Protein AF-A0A1A2GH87-F1 (afdb_monomer_lite)

Foldseek 3Di:
DVQLDPVNLVVLVVVCLPPVVVSVVVLVVLCVDPDLSSLLSSLQSLLVCVQAVVSVVSNVCLLPDPRVSSLLSNLQNLLQCCVPTPNNVSSLVSLLVQCADPDLSNVLSNLSSLQNQALHQCVVVLSSLLSNLPGPSVVSNQVSNLNRLVRHPDDDLVSLLSNLVSLLVVCVVPVPPCVPVQLVSLVSSLVSLVVSCVPDPDPVSNVSSVVSLVSCVVSVRPPSVVVVVVVVD

pLDDT: mean 87.31, std 13.45, range [42.16, 98.81]

Radius of gyration: 20.41 Å; chains: 1; bounding box: 48×37×54 Å

Sequence (233 aa):
MLLATNNVQQVLVFIGNDDPPIVRAIIRRMLASAVPEVRTAGGRIAALAGFEWECTDLLRKARTAAESEIRVGVAQIAAQRLKYTTSRDAAAATLRQLFNDPVHEVRQAASYVAAQLRGEPLTAFNEVIAALIVSAAYTDSVPQLLITLQYATDRIDDLVLAAARRFIESLGDQVADLRTSAAGDAHYITELVLRGLAQTDDTGTRSALLDIVDSLVLLGAYGIEEAIEQSAR

Secondary structure (DSSP, 8-state):
--TTSHHHHHHHHHHHHH-HHHHHHHHHHHHT-SSHHHHHHHHHHHHHHHHHSS-HHHHHHHHT-SSHHHHHHHHHHHHHHTTT-S-HHHHHHHHHHHTT-SSHHHHHHHHTHHHHTTTS-GGGGHHHHHHHHTSTTHHHHHHHHHHHHHT-SS--HHHHHHHHHHHHHHHHT-TTT-TTTHHHHHHHHHHHHHHHHHH---HHHHHHHHHHHHHHHHTT-TTHHHHHHHHT-

Structure (mmCIF, N/CA/C/O backbone):
data_AF-A0A1A2GH87-F1
#
_entry.id   AF-A0A1A2GH87-F1
#
loop_
_atom_site.group_PDB
_atom_site.id
_atom_site.type_symbol
_atom_site.label_atom_id
_atom_site.label_alt_id
_atom_site.label_comp_id
_atom_site.label_asym_id
_atom_site.label_entity_id
_atom_site.label_seq_id
_atom_site.pdbx_PDB_ins_code
_atom_site.Cartn_x
_atom_site.Cartn_y
_atom_site.Cartn_z
_atom_site.occupancy
_atom_site.B_iso_or_equiv
_atom_site.auth_seq_id
_atom_site.auth_comp_id
_atom_site.auth_asym_id
_atom_site.auth_atom_id
_atom_site.pdbx_PDB_model_num
ATOM 1 N N . MET A 1 1 ? 10.112 9.877 -26.124 1.00 61.91 1 MET A N 1
ATOM 2 C CA . MET A 1 1 ? 9.370 9.257 -25.002 1.00 61.91 1 MET A CA 1
ATOM 3 C C . MET A 1 1 ? 8.201 8.382 -25.485 1.00 61.91 1 MET A C 1
ATOM 5 O O . MET A 1 1 ? 7.079 8.572 -25.046 1.00 61.91 1 MET A O 1
ATOM 9 N N . LEU A 1 2 ? 8.420 7.410 -26.384 1.00 77.50 2 LEU A N 1
ATOM 10 C CA . LEU A 1 2 ? 7.314 6.593 -26.922 1.00 77.50 2 LEU A CA 1
ATOM 11 C C . LEU A 1 2 ? 6.939 5.427 -25.982 1.00 77.50 2 LEU A C 1
ATOM 13 O O . LEU A 1 2 ? 5.767 5.208 -25.696 1.00 77.50 2 LEU A O 1
ATOM 17 N N . LEU A 1 3 ? 7.946 4.739 -25.431 1.00 71.12 3 LEU A N 1
ATOM 18 C CA . LEU A 1 3 ? 7.779 3.582 -24.533 1.00 71.12 3 LEU A CA 1
ATOM 19 C C . LEU A 1 3 ? 7.111 3.917 -23.188 1.00 71.12 3 LEU A C 1
ATOM 21 O O . LEU A 1 3 ? 6.582 3.029 -22.532 1.00 71.12 3 LEU A O 1
ATOM 25 N N . ALA A 1 4 ? 7.126 5.187 -22.778 1.00 72.69 4 ALA A N 1
ATOM 26 C CA . ALA A 1 4 ? 6.470 5.636 -21.552 1.00 72.69 4 ALA A CA 1
ATOM 27 C C . ALA A 1 4 ? 4.965 5.898 -21.741 1.00 72.69 4 ALA A C 1
ATOM 29 O O . ALA A 1 4 ? 4.245 6.049 -20.759 1.00 72.69 4 ALA A O 1
ATOM 30 N N . THR A 1 5 ? 4.466 5.941 -22.981 1.00 82.81 5 THR A N 1
ATOM 31 C CA . THR A 1 5 ? 3.050 6.232 -23.246 1.00 82.81 5 THR A CA 1
ATOM 32 C C . THR A 1 5 ? 2.147 5.066 -22.842 1.00 82.81 5 THR A C 1
ATOM 34 O O . THR A 1 5 ? 2.513 3.899 -22.997 1.00 82.81 5 THR A O 1
ATOM 37 N N . ASN A 1 6 ? 0.937 5.377 -22.365 1.00 80.31 6 ASN A N 1
ATOM 38 C CA . ASN A 1 6 ? -0.040 4.359 -21.966 1.00 80.31 6 ASN A CA 1
ATOM 39 C C . ASN A 1 6 ? -0.389 3.412 -23.121 1.00 80.31 6 ASN A C 1
ATOM 41 O O . ASN A 1 6 ? -0.451 2.207 -22.912 1.00 80.31 6 ASN A O 1
ATOM 45 N N . ASN A 1 7 ? -0.544 3.932 -24.342 1.00 81.50 7 ASN A N 1
ATOM 46 C CA . ASN A 1 7 ? -0.873 3.113 -25.513 1.00 81.50 7 ASN A CA 1
ATOM 47 C C . ASN A 1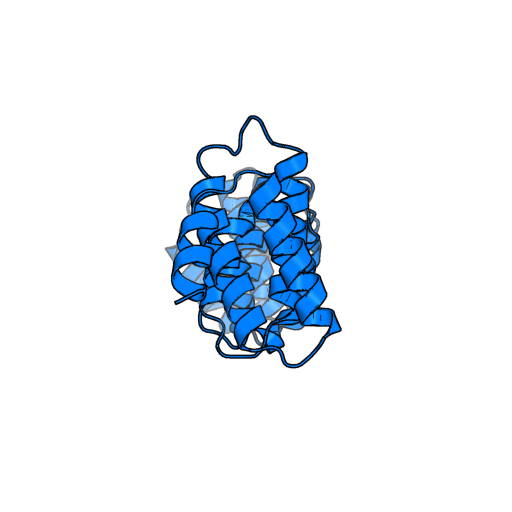 7 ? 0.203 2.059 -25.792 1.00 81.50 7 ASN A C 1
ATOM 49 O O . ASN A 1 7 ? -0.116 0.901 -26.040 1.00 81.50 7 ASN A O 1
ATOM 53 N N . VAL A 1 8 ? 1.483 2.431 -25.698 1.00 82.88 8 VAL A N 1
ATOM 54 C CA . VAL A 1 8 ? 2.576 1.475 -25.908 1.00 82.88 8 VAL A CA 1
ATOM 55 C C . VAL A 1 8 ? 2.660 0.469 -24.771 1.00 82.88 8 VAL A C 1
ATOM 57 O O . VAL A 1 8 ? 2.854 -0.712 -25.035 1.00 82.88 8 VAL A O 1
ATOM 60 N N . GLN A 1 9 ? 2.449 0.894 -23.525 1.00 85.69 9 GLN A N 1
ATOM 61 C CA . GLN A 1 9 ? 2.368 -0.036 -22.399 1.00 85.69 9 GLN A CA 1
ATOM 62 C C . GLN A 1 9 ? 1.243 -1.061 -22.604 1.00 85.69 9 GLN A C 1
ATOM 64 O O . GLN A 1 9 ? 1.498 -2.249 -22.460 1.00 85.69 9 GLN A O 1
ATOM 69 N N . GLN A 1 10 ? 0.047 -0.639 -23.029 1.00 85.94 10 GLN A N 1
ATOM 70 C CA . GLN A 1 10 ? -1.069 -1.550 -23.324 1.00 85.94 10 GLN A CA 1
ATOM 71 C C . GLN A 1 10 ? -0.738 -2.543 -24.446 1.00 85.94 10 GLN A C 1
ATOM 73 O O . GLN A 1 10 ? -1.041 -3.725 -24.320 1.00 85.94 10 GLN A O 1
ATOM 78 N N . VAL A 1 11 ? -0.054 -2.100 -25.506 1.00 88.31 11 VAL A N 1
ATOM 79 C CA . VAL A 1 11 ? 0.419 -3.001 -26.571 1.00 88.31 11 VAL A CA 1
ATOM 80 C C . VAL A 1 11 ? 1.429 -4.017 -26.033 1.00 88.31 11 VAL A C 1
ATOM 82 O O . VAL A 1 11 ? 1.338 -5.193 -26.366 1.00 88.31 11 VAL A O 1
ATOM 85 N N . LEU A 1 12 ? 2.365 -3.604 -25.172 1.00 87.81 12 LEU A N 1
ATOM 86 C CA . LEU A 1 12 ? 3.311 -4.532 -24.544 1.00 87.81 12 LEU A CA 1
ATOM 87 C C . LEU A 1 12 ? 2.604 -5.545 -23.638 1.00 87.81 12 LEU A C 1
ATOM 89 O O . LEU A 1 12 ? 3.005 -6.703 -23.615 1.00 87.81 12 LEU A O 1
ATOM 93 N N . VAL A 1 13 ? 1.549 -5.135 -22.926 1.00 88.94 13 VAL A N 1
ATOM 94 C CA . VAL A 1 13 ? 0.708 -6.059 -22.151 1.00 88.94 13 VAL A CA 1
ATOM 95 C C . VAL A 1 13 ? -0.001 -7.054 -23.062 1.00 88.94 13 VAL A C 1
ATOM 97 O O . VAL A 1 13 ? 0.030 -8.249 -22.791 1.00 88.94 13 VAL A O 1
ATOM 100 N N . PHE A 1 14 ? -0.598 -6.575 -24.153 1.00 88.56 14 PHE A N 1
ATOM 101 C CA . PHE A 1 14 ? -1.279 -7.430 -25.120 1.00 88.56 14 PHE A CA 1
ATOM 102 C C . PHE A 1 14 ? -0.334 -8.479 -25.716 1.00 88.56 14 PHE A C 1
ATOM 104 O O . PHE A 1 14 ? -0.657 -9.660 -25.699 1.00 88.56 14 PHE A O 1
ATOM 111 N N . ILE A 1 15 ? 0.854 -8.062 -26.168 1.00 87.12 15 ILE A N 1
ATOM 112 C CA . ILE A 1 15 ? 1.869 -8.980 -26.703 1.00 87.12 15 ILE A CA 1
ATOM 113 C C . ILE A 1 15 ? 2.345 -9.943 -25.615 1.00 87.12 15 ILE A C 1
ATOM 115 O O . ILE A 1 15 ? 2.491 -11.123 -25.884 1.00 87.12 15 ILE A O 1
ATOM 119 N N . GLY A 1 16 ? 2.573 -9.470 -24.388 1.00 86.25 16 GLY A N 1
ATOM 120 C CA . GLY A 1 16 ? 3.106 -10.307 -23.312 1.00 86.25 16 GLY A CA 1
ATOM 121 C C . GLY A 1 16 ? 2.148 -11.399 -22.848 1.00 86.25 16 GLY A C 1
ATOM 122 O O . GLY A 1 16 ? 2.611 -12.443 -22.408 1.00 86.25 16 GLY A O 1
ATOM 123 N N . ASN A 1 17 ? 0.838 -11.193 -22.997 1.00 88.19 17 ASN A N 1
ATOM 124 C CA . ASN A 1 17 ? -0.157 -12.235 -22.746 1.00 88.19 17 ASN A CA 1
ATOM 125 C C . ASN A 1 17 ? -0.096 -13.386 -23.769 1.00 88.19 17 ASN A C 1
ATOM 127 O O . ASN A 1 17 ? -0.564 -14.475 -23.453 1.00 88.19 17 ASN A O 1
ATOM 131 N N . ASP A 1 18 ? 0.449 -13.146 -24.967 1.00 89.56 18 ASP A N 1
ATOM 132 C CA . ASP A 1 18 ? 0.545 -14.129 -26.058 1.00 89.56 18 ASP A CA 1
ATOM 133 C C . ASP A 1 18 ? 1.972 -14.703 -26.193 1.00 89.56 18 ASP A C 1
ATOM 135 O O . ASP A 1 18 ? 2.165 -15.916 -26.207 1.00 89.56 18 ASP A O 1
ATOM 139 N N . ASP A 1 19 ? 2.993 -13.837 -26.199 1.00 88.81 19 ASP A N 1
ATOM 140 C CA . ASP A 1 19 ? 4.417 -14.178 -26.324 1.00 88.81 19 ASP A CA 1
ATOM 141 C C . ASP A 1 19 ? 5.285 -13.350 -25.340 1.00 88.81 19 ASP A C 1
ATOM 143 O O . ASP A 1 19 ? 5.859 -12.302 -25.688 1.00 88.81 19 ASP A O 1
ATOM 147 N N . PRO A 1 20 ? 5.412 -13.803 -24.073 1.00 87.19 20 PRO A N 1
ATOM 148 C CA . PRO A 1 20 ? 6.239 -13.137 -23.068 1.00 87.19 20 PRO A CA 1
ATOM 149 C C . PRO A 1 20 ? 7.715 -12.923 -23.476 1.00 87.19 20 PRO A C 1
ATOM 151 O O . PRO A 1 20 ? 8.252 -11.841 -23.193 1.00 87.19 20 PRO A O 1
ATOM 154 N N . PRO A 1 21 ? 8.418 -13.881 -24.126 1.00 88.06 21 PRO A N 1
ATOM 155 C CA . PRO A 1 21 ? 9.787 -13.693 -24.615 1.00 88.06 21 PRO A CA 1
ATOM 156 C C . PRO A 1 21 ? 10.051 -12.395 -25.388 1.00 88.06 21 PRO A C 1
ATOM 158 O O . PRO A 1 21 ? 11.078 -11.749 -25.137 1.00 88.06 21 PRO A O 1
ATOM 161 N N . ILE A 1 22 ? 9.137 -11.971 -26.266 1.00 86.31 22 ILE A N 1
ATOM 162 C CA . ILE A 1 22 ? 9.286 -10.735 -27.053 1.00 86.31 22 ILE A CA 1
ATOM 163 C C . ILE A 1 22 ? 9.363 -9.509 -26.134 1.00 86.31 22 ILE A C 1
ATOM 165 O O . ILE A 1 22 ? 10.234 -8.641 -26.279 1.00 86.31 22 ILE A O 1
ATOM 169 N N . VAL A 1 23 ? 8.483 -9.449 -25.136 1.00 90.06 23 VAL A N 1
ATOM 170 C CA . VAL A 1 23 ? 8.362 -8.289 -24.245 1.00 90.06 23 VAL A CA 1
ATOM 171 C C . VAL A 1 23 ? 9.534 -8.213 -23.266 1.00 90.06 23 VAL A C 1
ATOM 173 O O . VAL A 1 23 ? 9.981 -7.116 -22.922 1.00 90.06 23 VAL A O 1
ATOM 176 N N . ARG A 1 24 ? 10.131 -9.353 -22.885 1.00 93.94 24 ARG A N 1
ATOM 177 C CA . ARG A 1 24 ? 11.292 -9.408 -21.970 1.00 93.94 24 ARG A CA 1
ATOM 178 C C . ARG A 1 24 ? 12.466 -8.553 -22.449 1.00 93.94 24 ARG A C 1
ATOM 180 O O . ARG A 1 24 ? 13.087 -7.856 -21.642 1.00 93.94 24 ARG A O 1
ATOM 187 N N . ALA A 1 25 ? 12.781 -8.570 -23.745 1.00 91.31 25 ALA A N 1
ATOM 188 C CA . ALA A 1 25 ? 13.866 -7.756 -24.298 1.00 91.31 25 ALA A CA 1
ATOM 189 C C . ALA A 1 25 ? 13.566 -6.250 -24.199 1.00 91.31 25 ALA A C 1
ATOM 191 O O . ALA A 1 25 ? 14.448 -5.454 -23.865 1.00 91.31 25 ALA A O 1
ATOM 192 N N . ILE A 1 26 ? 12.311 -5.861 -24.437 1.00 93.12 26 ILE A N 1
ATOM 193 C CA . ILE A 1 26 ? 11.862 -4.468 -24.357 1.00 93.12 26 ILE A CA 1
ATOM 194 C C . ILE A 1 26 ? 11.886 -3.987 -22.905 1.00 93.12 26 ILE A C 1
ATOM 196 O O . ILE A 1 26 ? 12.446 -2.925 -22.637 1.00 93.12 26 ILE A O 1
ATOM 200 N N . ILE A 1 27 ? 11.395 -4.794 -21.958 1.00 95.25 27 ILE A N 1
ATOM 201 C CA . ILE A 1 27 ? 11.442 -4.481 -20.523 1.00 95.25 27 ILE A CA 1
ATOM 202 C C . ILE A 1 27 ? 12.885 -4.214 -20.088 1.00 95.25 27 ILE A C 1
ATOM 204 O O . ILE A 1 27 ? 13.160 -3.190 -19.470 1.00 95.25 27 ILE A O 1
ATOM 208 N N . ARG A 1 28 ? 13.843 -5.071 -20.468 1.00 95.88 28 ARG A N 1
ATOM 209 C CA . ARG A 1 28 ? 15.263 -4.861 -20.124 1.00 95.88 28 ARG A CA 1
ATOM 210 C C . ARG A 1 28 ? 15.807 -3.535 -20.656 1.00 95.88 28 ARG A C 1
ATOM 212 O O . ARG A 1 28 ? 16.550 -2.868 -19.941 1.00 95.88 28 ARG A O 1
ATOM 219 N N . ARG A 1 29 ? 15.422 -3.137 -21.872 1.00 95.31 29 ARG A N 1
ATOM 220 C CA . ARG A 1 29 ? 15.798 -1.835 -22.449 1.00 95.31 29 ARG A CA 1
ATOM 221 C C . ARG A 1 29 ? 15.150 -0.669 -21.706 1.00 95.31 29 ARG A C 1
ATOM 223 O O . ARG A 1 29 ? 15.809 0.343 -21.505 1.00 95.31 29 ARG A O 1
ATOM 230 N N . MET A 1 30 ? 13.892 -0.807 -21.290 1.00 96.75 30 MET A N 1
ATOM 231 C CA . MET A 1 30 ? 13.192 0.222 -20.516 1.00 96.75 30 MET A CA 1
ATOM 232 C C . MET A 1 30 ? 13.827 0.417 -19.136 1.00 96.75 30 MET A C 1
ATOM 234 O O . MET A 1 30 ? 14.076 1.550 -18.735 1.00 96.75 30 MET A O 1
ATOM 238 N N . LEU A 1 31 ? 14.164 -0.680 -18.451 1.00 97.19 31 LEU A N 1
ATOM 239 C CA . LEU A 1 31 ? 14.855 -0.651 -17.158 1.00 97.19 31 LEU A CA 1
ATOM 240 C C . LEU A 1 31 ? 16.256 -0.022 -17.257 1.00 97.19 31 LEU A C 1
ATOM 242 O O . LEU A 1 31 ? 16.681 0.651 -16.330 1.00 97.19 31 LEU A O 1
ATOM 246 N N . ALA A 1 32 ? 16.964 -0.205 -18.376 1.00 96.81 32 ALA A N 1
ATOM 247 C CA . ALA A 1 32 ? 18.290 0.378 -18.612 1.00 96.81 32 ALA A CA 1
ATOM 248 C C . ALA A 1 32 ? 18.258 1.812 -19.186 1.00 96.81 32 ALA A C 1
ATOM 250 O O . ALA A 1 32 ? 19.297 2.358 -19.552 1.00 96.81 32 ALA A O 1
ATOM 251 N N . SER A 1 33 ? 17.075 2.413 -19.329 1.00 97.00 33 SER A N 1
ATOM 252 C CA . SER A 1 33 ? 16.927 3.744 -19.916 1.00 97.00 33 SER A CA 1
ATOM 253 C C . SER A 1 33 ? 17.504 4.836 -19.009 1.00 97.00 33 SER A C 1
ATOM 255 O O . SER A 1 33 ? 17.349 4.802 -17.788 1.00 97.00 33 SER A O 1
ATOM 257 N N . ALA A 1 34 ? 18.097 5.865 -19.618 1.00 95.69 34 ALA A N 1
ATOM 258 C CA . ALA A 1 34 ? 18.471 7.096 -18.919 1.00 95.69 34 ALA A CA 1
ATOM 259 C C . ALA A 1 34 ? 17.263 8.011 -18.633 1.00 95.69 34 ALA A C 1
ATOM 261 O O . ALA A 1 34 ? 17.366 8.925 -17.824 1.00 95.69 34 ALA A O 1
ATOM 262 N N . VAL A 1 35 ? 16.129 7.774 -19.304 1.00 96.75 35 VAL A N 1
ATOM 263 C CA . VAL A 1 35 ? 14.903 8.576 -19.180 1.00 96.75 35 VAL A CA 1
ATOM 264 C C . VAL A 1 35 ? 14.053 8.058 -18.006 1.00 96.75 35 VAL A C 1
ATOM 266 O O . VAL A 1 35 ? 13.582 6.915 -18.100 1.00 96.75 35 VAL A O 1
ATOM 269 N N . PRO A 1 36 ? 13.818 8.862 -16.949 1.00 96.25 36 PRO A N 1
ATOM 270 C CA . PRO A 1 36 ? 13.076 8.465 -15.746 1.00 96.25 36 PRO A CA 1
ATOM 271 C C . PRO A 1 36 ? 11.693 7.868 -16.028 1.00 96.25 36 PRO A C 1
ATOM 273 O O . PRO A 1 36 ? 11.351 6.800 -15.528 1.00 96.25 36 PRO A O 1
ATOM 276 N N . GLU A 1 37 ? 10.912 8.479 -16.916 1.00 96.12 37 GLU A N 1
ATOM 277 C CA . GLU A 1 37 ? 9.553 8.038 -17.247 1.00 96.12 37 GLU A CA 1
ATOM 278 C C . GLU A 1 37 ? 9.546 6.660 -17.920 1.00 96.12 37 GLU A C 1
ATOM 280 O O . GLU A 1 37 ? 8.636 5.852 -17.724 1.00 96.12 37 GLU A O 1
ATOM 285 N N . VAL A 1 38 ? 10.586 6.369 -18.708 1.00 96.81 38 VAL A N 1
ATOM 286 C CA . VAL A 1 38 ? 10.766 5.056 -19.337 1.00 96.81 38 VAL A CA 1
ATOM 287 C C . VAL A 1 38 ? 11.171 4.015 -18.294 1.00 96.81 38 VAL A C 1
ATOM 289 O O . VAL A 1 38 ? 10.702 2.880 -18.383 1.00 96.81 38 VAL A O 1
ATOM 292 N N . ARG A 1 39 ? 11.972 4.389 -17.288 1.00 98.00 39 ARG A N 1
ATOM 293 C CA . ARG A 1 39 ? 12.297 3.514 -16.151 1.00 98.00 39 ARG A CA 1
ATOM 294 C C . ARG A 1 39 ? 11.055 3.169 -15.334 1.00 98.00 39 ARG A C 1
ATOM 296 O O . ARG A 1 39 ? 10.830 1.988 -15.077 1.00 98.00 39 ARG A O 1
ATOM 303 N N . THR A 1 40 ? 10.203 4.150 -15.030 1.00 98.31 40 THR A N 1
ATOM 304 C CA . THR A 1 40 ? 8.915 3.915 -14.355 1.00 98.31 40 THR A CA 1
ATOM 305 C C . THR A 1 40 ? 8.032 2.966 -15.151 1.00 98.31 40 THR A C 1
ATOM 307 O O . THR A 1 40 ? 7.554 1.966 -14.617 1.00 98.31 40 THR A O 1
ATOM 310 N N . ALA A 1 41 ? 7.856 3.220 -16.450 1.00 97.31 41 ALA A N 1
ATOM 311 C CA . ALA A 1 41 ? 7.105 2.321 -17.322 1.00 97.31 41 ALA A CA 1
ATOM 312 C C . ALA A 1 41 ? 7.729 0.912 -17.366 1.00 97.31 41 ALA A C 1
ATOM 314 O O . ALA A 1 41 ? 7.012 -0.084 -17.326 1.00 97.31 41 ALA A O 1
ATOM 315 N N . GLY A 1 42 ? 9.061 0.813 -17.380 1.00 97.56 42 GLY A N 1
ATOM 316 C CA . GLY A 1 42 ? 9.783 -0.457 -17.336 1.00 97.56 42 GLY A CA 1
ATOM 317 C C . GLY A 1 42 ? 9.519 -1.229 -16.046 1.00 97.56 42 GLY A C 1
ATOM 318 O O . GLY A 1 42 ? 9.257 -2.427 -16.104 1.00 97.56 42 GLY A O 1
ATOM 319 N N . GLY A 1 43 ? 9.520 -0.544 -14.900 1.00 98.31 43 GLY A N 1
ATOM 320 C CA . GLY A 1 43 ? 9.164 -1.114 -13.601 1.00 98.31 43 GLY A CA 1
ATOM 321 C C . GLY A 1 43 ? 7.733 -1.648 -13.563 1.00 98.31 43 GLY A C 1
ATOM 322 O O . GLY A 1 43 ? 7.515 -2.768 -13.102 1.00 98.31 43 GLY A O 1
ATOM 323 N N . ARG A 1 44 ? 6.772 -0.904 -14.132 1.00 98.06 44 ARG A N 1
ATOM 324 C CA . ARG A 1 44 ? 5.373 -1.353 -14.245 1.00 98.06 44 ARG A CA 1
ATOM 325 C C . ARG A 1 44 ? 5.264 -2.654 -15.035 1.00 98.06 44 ARG A C 1
ATOM 327 O O . ARG A 1 44 ? 4.720 -3.641 -14.543 1.00 98.06 44 ARG A O 1
ATOM 334 N N . ILE A 1 45 ? 5.808 -2.677 -16.251 1.00 96.94 45 ILE A N 1
ATOM 335 C CA . ILE A 1 45 ? 5.706 -3.861 -17.112 1.00 96.94 45 ILE A CA 1
ATOM 336 C C . ILE A 1 45 ? 6.512 -5.034 -16.530 1.00 96.94 45 ILE A C 1
ATOM 338 O O . ILE A 1 45 ? 6.054 -6.167 -16.607 1.00 96.94 45 ILE A O 1
ATOM 342 N N . ALA A 1 46 ? 7.658 -4.792 -15.882 1.00 97.75 46 ALA A N 1
ATOM 343 C CA . ALA A 1 46 ? 8.421 -5.840 -15.196 1.00 97.75 46 ALA A CA 1
ATOM 344 C C . ALA A 1 46 ? 7.637 -6.481 -14.042 1.00 97.75 46 ALA A C 1
ATOM 346 O O . ALA A 1 46 ? 7.674 -7.701 -13.885 1.00 97.75 46 ALA A O 1
ATOM 347 N N . ALA A 1 47 ? 6.923 -5.675 -13.250 1.00 97.81 47 ALA A N 1
ATOM 348 C CA . ALA A 1 47 ? 6.078 -6.180 -12.177 1.00 97.81 47 ALA A CA 1
ATOM 349 C C . ALA A 1 47 ? 4.905 -6.994 -12.723 1.00 97.81 47 ALA A C 1
ATOM 351 O O . ALA A 1 47 ? 4.701 -8.125 -12.291 1.00 97.81 47 ALA A O 1
ATOM 352 N N . LEU A 1 48 ? 4.201 -6.466 -13.730 1.00 95.69 48 LEU A N 1
ATOM 353 C CA . LEU A 1 48 ? 3.107 -7.182 -14.384 1.00 95.69 48 LEU A CA 1
ATOM 354 C C . LEU A 1 48 ? 3.585 -8.516 -14.967 1.00 95.69 48 LEU A C 1
ATOM 356 O O . LEU A 1 48 ? 2.979 -9.546 -14.708 1.00 95.69 48 LEU A O 1
ATOM 360 N N . ALA A 1 49 ? 4.711 -8.513 -15.680 1.00 94.94 49 ALA A N 1
ATOM 361 C CA . ALA A 1 49 ? 5.300 -9.722 -16.243 1.00 94.94 49 ALA A CA 1
ATOM 362 C C . ALA A 1 49 ? 5.661 -10.754 -15.165 1.00 94.94 49 ALA A C 1
ATOM 364 O O . ALA A 1 49 ? 5.537 -11.955 -15.388 1.00 94.94 49 ALA A O 1
ATOM 365 N N . GLY A 1 50 ? 6.128 -10.305 -13.997 1.00 95.56 50 GLY A N 1
ATOM 366 C CA . GLY A 1 50 ? 6.411 -11.191 -12.873 1.00 95.56 50 GLY A CA 1
ATOM 367 C C . GLY A 1 50 ? 5.161 -11.785 -12.233 1.00 95.56 50 GLY A C 1
ATOM 368 O O . GLY A 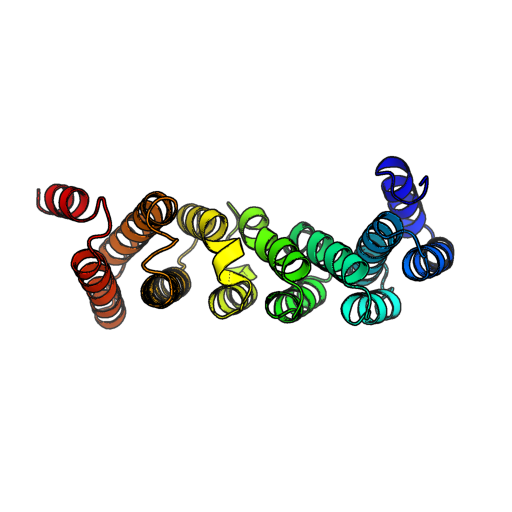1 50 ? 5.221 -12.917 -11.765 1.00 95.56 50 GLY A O 1
ATOM 369 N N . PHE A 1 51 ? 4.056 -11.039 -12.212 1.00 95.12 51 PHE A N 1
ATOM 370 C CA . PHE A 1 51 ? 2.794 -11.489 -11.629 1.00 95.12 51 PHE A CA 1
ATOM 371 C C . PHE A 1 51 ? 1.983 -12.379 -12.579 1.00 95.12 51 PHE A C 1
ATOM 373 O O . PHE A 1 51 ? 1.381 -13.344 -12.123 1.00 95.12 51 PHE A O 1
ATOM 380 N N . GLU A 1 52 ? 2.003 -12.089 -13.881 1.00 93.00 52 GLU A N 1
ATOM 381 C CA . GLU A 1 52 ? 1.097 -12.703 -14.863 1.00 93.00 52 GLU A CA 1
ATOM 382 C C . GLU A 1 52 ? 1.798 -13.645 -15.857 1.00 93.00 52 GLU A C 1
ATOM 384 O O . GLU A 1 52 ? 1.159 -14.536 -16.404 1.00 93.00 52 GLU A O 1
ATOM 389 N N . TRP A 1 53 ? 3.101 -13.470 -16.116 1.00 92.75 53 TRP A N 1
ATOM 390 C CA . TRP A 1 53 ? 3.823 -14.179 -17.194 1.00 92.75 53 TRP A CA 1
ATOM 391 C C . TRP A 1 53 ? 5.061 -14.937 -16.702 1.00 92.75 53 TRP A C 1
ATOM 393 O O . TRP A 1 53 ? 6.021 -15.121 -17.453 1.00 92.75 53 TRP A O 1
ATOM 403 N N . GLU A 1 54 ? 5.099 -15.282 -15.413 1.00 90.81 54 GLU A N 1
ATOM 404 C CA . GLU A 1 54 ? 6.191 -16.026 -14.762 1.00 90.81 54 GLU A CA 1
ATOM 405 C C . GLU A 1 54 ? 7.593 -15.399 -14.928 1.00 90.81 54 GLU A C 1
ATOM 407 O O . GLU A 1 54 ? 8.624 -16.016 -14.646 1.00 90.81 54 GLU A O 1
ATOM 412 N N . CYS A 1 55 ? 7.673 -14.120 -15.311 1.00 92.38 55 CYS A N 1
ATOM 413 C CA . CYS A 1 55 ? 8.926 -13.390 -15.498 1.00 92.38 55 CYS A CA 1
ATOM 414 C C . CYS A 1 55 ? 9.488 -12.888 -14.156 1.00 92.38 55 CYS A C 1
ATOM 416 O O . CYS A 1 55 ? 9.828 -11.712 -13.993 1.00 92.38 55 CYS A O 1
ATOM 418 N N . THR A 1 56 ? 9.572 -13.782 -13.170 1.00 94.12 56 THR A N 1
ATOM 419 C CA . THR A 1 56 ? 9.925 -13.469 -11.776 1.00 94.12 56 THR A CA 1
ATOM 420 C C . THR A 1 56 ? 11.329 -12.881 -11.629 1.00 94.12 56 THR A C 1
ATOM 422 O O . THR A 1 56 ? 11.589 -12.117 -10.700 1.00 94.12 56 THR A O 1
ATOM 425 N N . ASP A 1 57 ? 12.240 -13.180 -12.560 1.00 95.69 57 ASP A N 1
ATOM 426 C CA . ASP A 1 57 ? 13.578 -12.593 -12.620 1.00 95.69 57 ASP A CA 1
ATOM 427 C C . ASP A 1 57 ? 13.543 -11.083 -12.900 1.00 95.69 57 ASP A C 1
ATOM 429 O O . ASP A 1 57 ? 14.294 -10.324 -12.283 1.00 95.69 57 ASP A O 1
ATOM 433 N N . LEU A 1 58 ? 12.643 -10.638 -13.786 1.00 96.44 58 LEU A N 1
ATOM 434 C CA . LEU A 1 58 ? 12.475 -9.224 -14.117 1.00 96.44 58 LEU A CA 1
ATOM 435 C C . LEU A 1 58 ? 11.842 -8.459 -12.958 1.00 96.44 58 LEU A C 1
ATOM 437 O O . LEU A 1 58 ? 12.348 -7.394 -12.605 1.00 96.44 58 LEU A O 1
ATOM 441 N N . LEU A 1 59 ? 10.811 -9.025 -12.321 1.00 97.12 59 LEU A N 1
ATOM 442 C CA . LEU A 1 59 ? 10.228 -8.454 -11.104 1.00 97.12 59 LEU A CA 1
ATOM 443 C C . LEU A 1 59 ? 11.282 -8.328 -10.000 1.00 97.12 59 LEU A C 1
ATOM 445 O O . LEU A 1 59 ? 11.425 -7.256 -9.416 1.00 97.12 59 LEU A O 1
ATOM 449 N N . ARG A 1 60 ? 12.062 -9.385 -9.740 1.00 96.88 60 ARG A N 1
ATOM 450 C CA . ARG A 1 60 ? 13.110 -9.365 -8.708 1.00 96.88 60 ARG A CA 1
ATOM 451 C C . ARG A 1 60 ? 14.130 -8.263 -8.971 1.00 96.88 60 ARG A C 1
ATOM 453 O O . ARG A 1 60 ? 14.434 -7.505 -8.057 1.00 96.88 60 ARG A O 1
ATOM 460 N N . LYS A 1 61 ? 14.609 -8.150 -10.215 1.00 96.88 61 LYS A N 1
ATOM 461 C CA . LYS A 1 61 ? 15.557 -7.106 -10.621 1.00 96.88 61 LYS A CA 1
ATOM 462 C C . LYS A 1 61 ? 14.964 -5.705 -10.457 1.00 96.88 61 LYS A C 1
ATOM 464 O O . LYS A 1 61 ? 15.642 -4.825 -9.943 1.00 96.88 61 LYS A O 1
ATOM 469 N N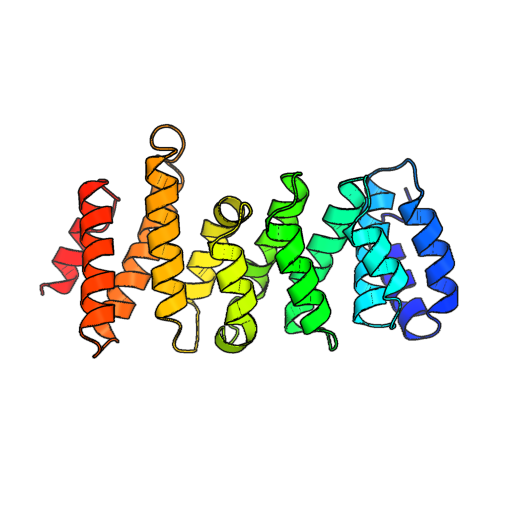 . ALA A 1 62 ? 13.721 -5.498 -10.891 1.00 97.75 62 ALA A N 1
ATOM 470 C CA . ALA A 1 62 ? 13.065 -4.196 -10.819 1.00 97.75 62 ALA A CA 1
ATOM 471 C C . ALA A 1 62 ? 12.790 -3.768 -9.368 1.00 97.75 62 ALA A C 1
ATOM 473 O O . ALA A 1 62 ? 13.016 -2.618 -9.008 1.00 97.75 62 ALA A O 1
ATOM 474 N N . ARG A 1 63 ? 12.370 -4.706 -8.513 1.00 96.12 63 ARG A N 1
ATOM 475 C CA . ARG A 1 63 ? 12.049 -4.462 -7.100 1.00 96.12 63 ARG A CA 1
ATOM 476 C C . ARG A 1 63 ? 13.259 -4.031 -6.262 1.00 96.12 63 ARG A C 1
ATOM 478 O O . ARG A 1 63 ? 13.083 -3.368 -5.248 1.00 96.12 63 ARG A O 1
ATOM 485 N N . THR A 1 64 ? 14.473 -4.406 -6.658 1.00 96.31 64 THR A N 1
ATOM 486 C CA . THR A 1 64 ? 15.722 -4.048 -5.958 1.00 96.31 64 THR A CA 1
ATOM 487 C C . THR A 1 64 ? 16.620 -3.135 -6.791 1.00 96.31 64 THR A C 1
ATOM 489 O O . THR A 1 64 ? 17.820 -3.061 -6.530 1.00 96.31 64 THR A O 1
ATOM 492 N N . ALA A 1 65 ? 16.080 -2.491 -7.829 1.00 97.50 65 ALA A N 1
ATOM 493 C CA . ALA A 1 65 ? 16.843 -1.565 -8.656 1.00 97.50 65 ALA A CA 1
ATOM 494 C C . ALA A 1 65 ? 17.335 -0.375 -7.820 1.00 97.50 65 ALA A C 1
ATOM 496 O O . ALA A 1 65 ? 16.640 0.050 -6.897 1.00 97.50 65 ALA A O 1
ATOM 497 N N . ALA A 1 66 ? 18.510 0.168 -8.143 1.00 97.06 66 ALA A N 1
ATOM 498 C CA . ALA A 1 66 ? 19.033 1.356 -7.469 1.00 97.06 66 ALA A CA 1
ATOM 499 C C . ALA A 1 66 ? 18.186 2.593 -7.816 1.00 97.06 66 ALA A C 1
ATOM 501 O O . ALA A 1 66 ? 17.871 3.408 -6.947 1.00 97.06 66 ALA A O 1
ATOM 502 N N . GLU A 1 67 ? 17.752 2.674 -9.072 1.00 97.94 67 GLU A N 1
ATOM 503 C CA . GLU A 1 67 ? 16.899 3.717 -9.625 1.00 97.94 67 GLU A CA 1
ATOM 504 C C . GLU A 1 67 ? 15.493 3.624 -9.025 1.00 97.94 67 GLU A C 1
ATOM 506 O O . GLU A 1 67 ? 14.760 2.648 -9.232 1.00 97.94 67 GLU A O 1
ATOM 511 N N . SER A 1 68 ? 15.105 4.645 -8.263 1.00 98.31 68 SER A N 1
ATOM 512 C CA . SER A 1 68 ? 13.818 4.670 -7.571 1.00 98.31 68 SER A CA 1
ATOM 513 C C . SER A 1 68 ? 12.641 4.691 -8.535 1.00 98.31 68 SER A C 1
ATOM 515 O O . SER A 1 68 ? 11.613 4.098 -8.229 1.00 98.31 68 SER A O 1
ATOM 517 N N . GLU A 1 69 ? 12.788 5.271 -9.726 1.00 98.62 69 GLU A N 1
ATOM 518 C CA . GLU A 1 69 ? 11.714 5.360 -10.718 1.00 98.62 69 GLU A CA 1
ATOM 519 C C . GLU A 1 69 ? 11.234 3.972 -11.151 1.00 98.62 69 GLU A C 1
ATOM 521 O O . GLU A 1 69 ? 10.036 3.736 -11.310 1.00 98.62 69 GLU A O 1
ATOM 526 N N . ILE A 1 70 ? 12.156 3.009 -11.247 1.00 98.75 70 ILE A N 1
ATOM 527 C CA . ILE A 1 70 ? 11.815 1.608 -11.510 1.00 98.75 70 ILE A CA 1
ATOM 528 C C . ILE A 1 70 ? 10.955 1.057 -10.369 1.00 98.75 70 ILE A C 1
ATOM 530 O O . ILE A 1 70 ? 9.898 0.473 -10.619 1.00 98.75 70 ILE A O 1
ATOM 534 N N . ARG A 1 71 ? 11.378 1.266 -9.116 1.00 98.69 71 ARG A N 1
ATOM 535 C CA . ARG A 1 71 ? 10.660 0.774 -7.931 1.00 98.69 71 ARG A CA 1
ATOM 536 C C . ARG A 1 71 ? 9.295 1.447 -7.759 1.00 98.69 71 ARG A C 1
ATOM 538 O O . ARG A 1 71 ? 8.344 0.761 -7.397 1.00 98.69 71 ARG A O 1
ATOM 545 N N . VAL A 1 72 ? 9.156 2.727 -8.118 1.00 98.81 72 VAL A N 1
ATOM 546 C CA . VAL A 1 72 ? 7.862 3.433 -8.195 1.00 98.81 72 VAL A CA 1
ATOM 547 C C . VAL A 1 72 ? 6.918 2.708 -9.156 1.00 98.81 72 VAL A C 1
ATOM 549 O O . VAL A 1 72 ? 5.771 2.430 -8.810 1.00 98.81 72 VAL A O 1
ATOM 552 N N . GLY A 1 73 ? 7.397 2.346 -10.351 1.00 98.56 73 GLY A N 1
ATOM 553 C CA . GLY A 1 73 ? 6.604 1.584 -11.317 1.00 98.56 73 GLY A CA 1
ATOM 554 C C . GLY A 1 73 ? 6.164 0.214 -10.790 1.00 98.56 73 GLY A C 1
ATOM 555 O O . GLY A 1 73 ? 5.017 -0.189 -10.994 1.00 98.56 73 GLY A O 1
ATOM 556 N N . VAL A 1 74 ? 7.052 -0.481 -10.071 1.00 98.75 74 VAL A N 1
ATOM 557 C CA . VAL A 1 74 ? 6.735 -1.760 -9.413 1.00 98.75 74 VAL A CA 1
ATOM 558 C C . VAL A 1 74 ? 5.658 -1.576 -8.341 1.00 98.75 74 VAL A C 1
ATOM 560 O O . VAL A 1 74 ? 4.679 -2.322 -8.338 1.00 98.75 74 VAL A O 1
ATOM 563 N N . ALA A 1 75 ? 5.805 -0.575 -7.468 1.00 98.75 75 ALA A N 1
ATOM 564 C CA . ALA A 1 75 ? 4.856 -0.270 -6.399 1.00 98.75 75 ALA A CA 1
ATOM 565 C C . ALA A 1 75 ? 3.447 0.009 -6.943 1.00 98.75 75 ALA A C 1
ATOM 567 O O . ALA A 1 75 ? 2.475 -0.561 -6.452 1.00 98.75 75 ALA A O 1
ATOM 568 N N . GLN A 1 76 ? 3.348 0.806 -8.014 1.00 98.44 76 GLN A N 1
ATOM 569 C CA . GLN A 1 76 ? 2.076 1.140 -8.664 1.00 98.44 76 GLN A CA 1
ATOM 570 C C . GLN A 1 76 ? 1.329 -0.107 -9.150 1.00 98.44 76 GLN A C 1
ATOM 572 O O . GLN A 1 76 ? 0.132 -0.248 -8.903 1.00 98.44 76 GLN A O 1
ATOM 577 N N . ILE A 1 77 ? 2.028 -1.031 -9.816 1.00 97.88 77 ILE A N 1
ATOM 578 C CA . ILE A 1 77 ? 1.400 -2.260 -10.314 1.00 97.88 77 ILE A CA 1
ATOM 579 C C . ILE A 1 77 ? 1.074 -3.221 -9.179 1.00 97.88 77 ILE A C 1
ATOM 581 O O . ILE A 1 77 ? -0.006 -3.804 -9.193 1.00 97.88 77 ILE A O 1
ATOM 585 N N . ALA A 1 78 ? 1.949 -3.368 -8.183 1.00 98.19 78 ALA A N 1
ATOM 586 C CA . ALA A 1 78 ? 1.672 -4.226 -7.037 1.00 98.19 78 ALA A CA 1
ATOM 587 C C . ALA A 1 78 ? 0.423 -3.751 -6.268 1.00 98.19 78 ALA A C 1
ATOM 589 O O . ALA A 1 78 ? -0.449 -4.564 -5.970 1.00 98.19 78 ALA A O 1
ATOM 590 N N . ALA A 1 79 ? 0.285 -2.438 -6.043 1.00 98.00 79 ALA A N 1
ATOM 591 C CA . ALA A 1 79 ? -0.891 -1.838 -5.414 1.00 98.00 79 ALA A CA 1
ATOM 592 C C . ALA A 1 79 ? -2.165 -2.054 -6.246 1.00 98.00 79 ALA A C 1
ATOM 594 O O . ALA A 1 79 ? -3.184 -2.489 -5.715 1.00 98.00 79 ALA A O 1
ATOM 595 N N . GLN A 1 80 ? -2.103 -1.799 -7.557 1.00 96.31 80 GLN A N 1
ATOM 596 C CA . GLN A 1 80 ? -3.251 -1.930 -8.459 1.00 96.31 80 GLN A CA 1
ATOM 597 C C . GLN A 1 80 ? -3.703 -3.385 -8.651 1.00 96.31 80 GLN A C 1
ATOM 599 O O . GLN A 1 80 ? -4.891 -3.649 -8.830 1.00 96.31 80 GLN A O 1
ATOM 604 N N . ARG A 1 81 ? -2.762 -4.336 -8.681 1.00 94.50 81 ARG A N 1
ATOM 605 C CA . ARG A 1 81 ? -3.036 -5.723 -9.079 1.00 94.50 81 ARG A CA 1
ATOM 606 C C . ARG A 1 81 ? -3.295 -6.672 -7.925 1.00 94.50 81 ARG A C 1
ATOM 608 O O . ARG A 1 81 ? -3.830 -7.737 -8.205 1.00 94.50 81 ARG A O 1
ATOM 615 N N . LEU A 1 82 ? -2.990 -6.311 -6.675 1.00 96.38 82 LEU A N 1
ATOM 616 C CA . LEU A 1 82 ? -3.066 -7.219 -5.520 1.00 96.38 82 LEU A CA 1
ATOM 617 C C . LEU A 1 82 ? -4.354 -8.063 -5.472 1.00 96.38 82 LEU A C 1
ATOM 619 O O . LEU A 1 82 ? -4.290 -9.270 -5.242 1.00 96.38 82 LEU A O 1
ATOM 623 N N . LYS A 1 83 ? -5.519 -7.451 -5.721 1.00 93.62 83 LYS A N 1
ATOM 624 C CA . LYS A 1 83 ? -6.804 -8.166 -5.685 1.00 93.62 83 LYS A CA 1
ATOM 625 C C . LYS A 1 83 ? -7.147 -8.955 -6.954 1.00 93.62 83 LYS A C 1
ATOM 627 O O . LYS A 1 83 ? -7.954 -9.876 -6.878 1.00 93.62 83 LYS A O 1
ATOM 632 N N . TYR A 1 84 ? -6.521 -8.636 -8.086 1.00 91.94 84 TYR A N 1
ATOM 633 C CA . TYR A 1 84 ? -6.841 -9.204 -9.402 1.00 91.94 84 TYR A CA 1
ATOM 634 C C . TYR A 1 84 ? -5.864 -10.277 -9.881 1.00 91.94 84 TYR A C 1
ATOM 636 O O . TYR A 1 84 ? -6.240 -11.111 -10.697 1.00 91.94 84 TYR A O 1
ATOM 644 N N . THR A 1 85 ? -4.610 -10.225 -9.437 1.00 89.25 85 THR A N 1
ATOM 645 C CA . THR A 1 85 ? -3.571 -11.130 -9.930 1.00 89.25 85 THR A CA 1
ATOM 646 C C . THR A 1 85 ? -3.711 -12.533 -9.347 1.00 89.25 85 THR A C 1
ATOM 648 O O . THR A 1 85 ? -4.052 -12.704 -8.173 1.00 89.25 85 THR A O 1
ATOM 651 N N . THR A 1 86 ? -3.384 -13.542 -10.153 1.00 83.50 86 THR A N 1
ATOM 652 C CA . THR A 1 86 ? -3.240 -14.933 -9.702 1.00 83.50 86 THR A CA 1
ATOM 653 C C . THR A 1 86 ? -2.032 -15.110 -8.782 1.00 83.50 86 THR A C 1
ATOM 655 O O . THR A 1 86 ? -2.053 -15.962 -7.897 1.00 83.50 86 THR A O 1
ATOM 658 N N . SER A 1 87 ? -1.009 -14.262 -8.916 1.00 92.38 87 SER A N 1
ATOM 659 C CA . SER A 1 87 ? 0.209 -14.288 -8.099 1.00 92.38 87 SER A CA 1
ATOM 660 C C . SER A 1 87 ? 0.105 -13.359 -6.883 1.00 92.38 87 SER A C 1
ATOM 662 O O . SER A 1 87 ? 0.994 -12.537 -6.629 1.00 92.38 87 SER A O 1
ATOM 664 N N . ARG A 1 88 ? -0.999 -13.463 -6.127 1.00 93.25 88 ARG A N 1
ATOM 665 C CA . ARG A 1 88 ? -1.309 -12.559 -5.002 1.00 93.25 88 ARG A CA 1
ATOM 666 C C . ARG A 1 88 ? -0.185 -12.508 -3.969 1.00 93.25 88 ARG A C 1
ATOM 668 O O . ARG A 1 88 ? 0.188 -11.417 -3.546 1.00 93.25 88 ARG A O 1
ATOM 675 N N . ASP A 1 89 ? 0.412 -13.648 -3.634 1.00 94.38 89 ASP A N 1
ATOM 676 C CA . ASP A 1 89 ? 1.502 -13.729 -2.655 1.00 94.38 89 ASP A CA 1
ATOM 677 C C . ASP A 1 89 ? 2.739 -12.939 -3.095 1.00 94.38 89 ASP A C 1
ATOM 679 O O . ASP A 1 89 ? 3.372 -12.252 -2.290 1.00 94.38 89 ASP A O 1
ATOM 683 N N . ALA A 1 90 ? 3.064 -12.971 -4.391 1.00 95.69 90 ALA A N 1
ATOM 684 C CA . ALA A 1 90 ? 4.180 -12.212 -4.944 1.00 95.69 90 ALA A CA 1
ATOM 685 C C . ALA A 1 90 ? 3.907 -10.700 -4.912 1.00 95.69 90 ALA A C 1
ATOM 687 O O . ALA A 1 90 ? 4.805 -9.919 -4.575 1.00 95.69 90 ALA A O 1
ATOM 688 N N . ALA A 1 91 ? 2.676 -10.279 -5.221 1.00 97.44 91 ALA A N 1
ATOM 689 C CA . ALA A 1 91 ? 2.260 -8.881 -5.112 1.00 97.44 91 ALA A CA 1
ATOM 690 C C . ALA A 1 91 ? 2.276 -8.403 -3.650 1.00 97.44 91 ALA A C 1
ATOM 692 O O . ALA A 1 91 ? 2.870 -7.365 -3.351 1.00 97.44 91 ALA A O 1
ATOM 693 N N . ALA A 1 92 ? 1.729 -9.198 -2.727 1.00 97.56 92 ALA A N 1
ATOM 694 C CA . ALA A 1 92 ? 1.725 -8.929 -1.292 1.00 97.56 92 ALA A CA 1
ATOM 695 C C . ALA A 1 92 ? 3.147 -8.825 -0.720 1.00 97.56 92 ALA A C 1
ATOM 697 O O . ALA A 1 92 ? 3.469 -7.872 -0.014 1.00 97.56 92 ALA A O 1
ATOM 698 N N . ALA A 1 93 ? 4.033 -9.771 -1.045 1.00 97.12 93 ALA A N 1
ATOM 699 C CA . ALA A 1 93 ? 5.434 -9.732 -0.623 1.00 97.12 93 ALA A CA 1
ATOM 700 C C . ALA A 1 93 ? 6.181 -8.518 -1.199 1.00 97.12 93 ALA A C 1
ATOM 702 O O . ALA A 1 93 ? 7.030 -7.932 -0.528 1.00 97.12 93 ALA A O 1
ATOM 703 N N . THR A 1 94 ? 5.858 -8.123 -2.432 1.00 98.31 94 THR A N 1
ATOM 704 C CA . THR A 1 94 ? 6.429 -6.927 -3.060 1.00 98.31 94 THR A CA 1
ATOM 705 C C . THR A 1 94 ? 5.987 -5.658 -2.337 1.00 98.31 94 THR A C 1
ATOM 707 O O . THR A 1 94 ?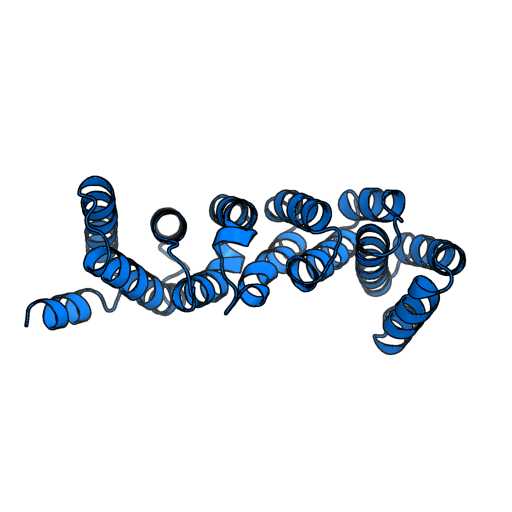 6.840 -4.851 -1.980 1.00 98.31 94 THR A O 1
ATOM 710 N N . LEU A 1 95 ? 4.694 -5.502 -2.044 1.00 98.56 95 LEU A N 1
ATOM 711 C CA . LEU A 1 95 ? 4.182 -4.355 -1.289 1.00 98.56 95 LEU A CA 1
ATOM 712 C C . LEU A 1 95 ? 4.787 -4.264 0.111 1.00 98.56 95 LEU A C 1
ATOM 714 O O . LEU A 1 95 ? 5.303 -3.212 0.475 1.00 98.56 95 LEU A O 1
ATOM 718 N N . ARG A 1 96 ? 4.823 -5.378 0.856 1.00 98.31 96 ARG A N 1
ATOM 719 C CA . ARG A 1 96 ? 5.417 -5.423 2.203 1.00 98.31 96 ARG A CA 1
ATOM 720 C C . ARG A 1 96 ? 6.868 -4.944 2.230 1.00 98.31 96 ARG A C 1
ATOM 722 O O . ARG A 1 96 ? 7.270 -4.279 3.179 1.00 98.31 96 ARG A O 1
ATOM 729 N N . GLN A 1 97 ? 7.642 -5.247 1.187 1.00 97.88 97 GLN A N 1
ATOM 730 C CA . GLN A 1 97 ? 8.993 -4.708 1.044 1.00 97.88 97 GLN A CA 1
ATOM 731 C C . GLN A 1 97 ? 8.973 -3.195 0.765 1.00 97.88 97 GLN A C 1
ATOM 733 O O . GLN A 1 97 ? 9.711 -2.445 1.398 1.00 97.88 97 GLN A O 1
ATOM 738 N N . LEU A 1 98 ? 8.155 -2.747 -0.191 1.00 98.56 98 LEU A N 1
ATOM 739 C CA . LEU A 1 98 ? 8.165 -1.362 -0.680 1.00 98.56 98 LEU A CA 1
ATOM 740 C C . LEU A 1 98 ? 7.519 -0.359 0.286 1.00 98.56 98 LEU A C 1
ATOM 742 O O . LEU A 1 98 ? 7.816 0.829 0.207 1.00 98.56 98 LEU A O 1
ATOM 746 N N . PHE A 1 99 ? 6.714 -0.814 1.247 1.00 98.62 99 PHE A N 1
ATOM 747 C CA . PHE A 1 99 ? 6.195 0.044 2.315 1.00 98.62 99 PHE A CA 1
ATOM 748 C C . PHE A 1 99 ? 7.290 0.688 3.177 1.00 98.62 99 PHE A C 1
ATOM 750 O O . PHE A 1 99 ? 7.067 1.734 3.778 1.00 98.62 99 PHE A O 1
ATOM 757 N N . ASN A 1 100 ? 8.481 0.090 3.223 1.00 98.06 100 ASN A N 1
ATOM 758 C CA . ASN A 1 100 ? 9.639 0.622 3.942 1.00 98.06 100 ASN A CA 1
ATOM 759 C C . ASN A 1 100 ? 10.778 1.011 2.988 1.00 98.06 100 ASN A C 1
ATOM 761 O O . ASN A 1 100 ? 11.943 1.015 3.383 1.00 98.06 100 ASN A O 1
ATOM 765 N N . ASP A 1 101 ? 10.465 1.314 1.723 1.00 98.56 101 ASP A N 1
ATOM 766 C CA . ASP A 1 101 ? 11.472 1.795 0.780 1.00 98.56 101 ASP A CA 1
ATOM 767 C C . ASP A 1 101 ? 12.103 3.107 1.288 1.00 98.56 101 ASP A C 1
ATOM 769 O O . ASP A 1 101 ? 11.381 3.975 1.796 1.00 98.56 101 ASP A O 1
ATOM 773 N N . PRO A 1 102 ? 13.430 3.298 1.159 1.00 97.50 102 PRO A N 1
ATOM 774 C CA . PRO A 1 102 ? 14.074 4.538 1.592 1.00 97.50 102 PRO A CA 1
ATOM 775 C C . PRO A 1 102 ? 13.547 5.775 0.851 1.00 97.50 102 PRO A C 1
ATOM 777 O O . PRO A 1 102 ? 13.587 6.877 1.395 1.00 97.50 102 PRO A O 1
ATOM 780 N N . VAL A 1 103 ? 13.024 5.609 -0.367 1.00 98.25 103 VAL A N 1
ATOM 781 C CA . VAL A 1 103 ? 12.540 6.710 -1.202 1.00 98.25 103 VAL A CA 1
ATOM 782 C C . VAL A 1 103 ? 11.042 6.927 -0.987 1.00 98.25 103 VAL A C 1
ATOM 784 O O . VAL A 1 103 ? 10.241 5.999 -1.110 1.00 98.25 103 VAL A O 1
ATOM 787 N N . HIS A 1 104 ? 10.662 8.166 -0.665 1.00 97.69 104 HIS A N 1
ATOM 788 C CA . HIS A 1 104 ? 9.286 8.537 -0.317 1.00 97.69 104 HIS A CA 1
ATOM 789 C C . HIS A 1 104 ? 8.297 8.260 -1.450 1.00 97.69 104 HIS A C 1
ATOM 791 O O . HIS A 1 104 ? 7.261 7.649 -1.213 1.00 97.69 104 HIS A O 1
ATOM 797 N N . GLU A 1 105 ? 8.657 8.572 -2.692 1.00 98.31 105 GLU A N 1
ATOM 798 C CA . GLU A 1 105 ? 7.807 8.364 -3.866 1.00 98.31 105 GLU A CA 1
ATOM 799 C C . GLU A 1 105 ? 7.463 6.881 -4.085 1.00 98.31 105 GLU A C 1
ATOM 801 O O . GLU A 1 105 ? 6.390 6.549 -4.592 1.00 98.31 105 GLU A O 1
ATOM 806 N N . VAL A 1 106 ? 8.353 5.966 -3.682 1.00 98.69 106 VAL A N 1
ATOM 807 C CA . VAL A 1 106 ? 8.100 4.520 -3.751 1.00 98.69 106 VAL A CA 1
ATOM 808 C C . VAL A 1 106 ? 7.102 4.102 -2.672 1.00 98.69 106 VAL A C 1
ATOM 810 O O . VAL A 1 106 ? 6.160 3.363 -2.968 1.00 98.69 106 VAL A O 1
ATOM 813 N N . ARG A 1 107 ? 7.268 4.607 -1.442 1.00 98.38 107 ARG A N 1
ATOM 814 C CA . ARG A 1 107 ? 6.340 4.355 -0.329 1.00 98.38 107 ARG A CA 1
ATOM 815 C C . ARG A 1 107 ? 4.947 4.893 -0.627 1.00 98.38 107 ARG A C 1
ATOM 817 O O . ARG A 1 107 ? 3.976 4.156 -0.485 1.00 98.38 107 ARG A O 1
ATOM 824 N N . GLN A 1 108 ? 4.861 6.123 -1.125 1.00 97.88 108 GLN A N 1
ATOM 825 C CA . GLN A 1 108 ? 3.612 6.754 -1.540 1.00 97.88 108 GLN A CA 1
ATOM 826 C C . GLN A 1 108 ? 2.921 5.966 -2.665 1.00 97.88 108 GLN A C 1
ATOM 828 O O . GLN A 1 108 ? 1.714 5.747 -2.638 1.00 97.88 108 GLN A O 1
ATOM 833 N N . ALA A 1 109 ? 3.672 5.480 -3.657 1.00 98.50 109 ALA A N 1
ATOM 834 C CA . ALA A 1 109 ? 3.105 4.630 -4.701 1.00 98.50 109 ALA A CA 1
ATOM 835 C C . ALA A 1 109 ? 2.574 3.292 -4.151 1.00 98.50 109 ALA A C 1
ATOM 837 O O . ALA A 1 109 ? 1.545 2.803 -4.618 1.00 98.50 109 ALA A O 1
ATOM 838 N N . ALA A 1 110 ? 3.258 2.703 -3.166 1.00 98.62 110 ALA A N 1
ATOM 839 C CA . ALA A 1 110 ? 2.838 1.459 -2.527 1.00 98.62 110 ALA A CA 1
ATOM 840 C C . ALA A 1 110 ? 1.616 1.662 -1.613 1.00 98.62 110 ALA A C 1
ATOM 842 O O . ALA A 1 110 ? 0.726 0.810 -1.595 1.00 98.62 110 ALA A O 1
ATOM 843 N N . SER A 1 111 ? 1.536 2.795 -0.903 1.00 97.94 111 SER A N 1
ATOM 844 C CA . SER A 1 111 ? 0.442 3.129 0.022 1.00 97.94 111 SER A CA 1
ATOM 845 C C . SER A 1 111 ? -0.925 3.168 -0.668 1.00 97.94 111 SER A C 1
ATOM 847 O O . SER A 1 111 ? -1.948 2.866 -0.050 1.00 97.94 111 SER A O 1
ATOM 849 N N . TYR A 1 112 ? -0.941 3.440 -1.978 1.00 97.38 112 TYR A N 1
ATOM 850 C CA . TYR A 1 112 ? -2.151 3.463 -2.795 1.00 97.38 112 TYR A CA 1
ATOM 851 C C . TYR A 1 112 ? -2.916 2.130 -2.811 1.00 97.38 112 TYR A C 1
ATOM 853 O O . TYR A 1 112 ? -4.103 2.116 -3.145 1.00 97.38 112 TYR A O 1
ATOM 861 N N . VAL A 1 113 ? -2.293 1.021 -2.387 1.00 98.12 113 VAL A N 1
ATOM 862 C CA . VAL A 1 113 ? -2.996 -0.254 -2.175 1.00 98.12 113 VAL A CA 1
ATOM 863 C C . VAL A 1 113 ? -4.202 -0.096 -1.247 1.00 98.12 113 VAL A C 1
ATOM 865 O O . VAL A 1 113 ? -5.222 -0.731 -1.494 1.00 98.12 113 VAL A O 1
ATOM 868 N N . ALA A 1 114 ? -4.137 0.797 -0.251 1.00 97.12 114 ALA A N 1
ATOM 869 C CA . ALA A 1 114 ? -5.251 1.063 0.653 1.00 97.12 114 ALA A CA 1
ATOM 870 C C . ALA A 1 114 ? -6.518 1.430 -0.134 1.00 97.12 114 ALA A C 1
ATOM 872 O O . ALA A 1 114 ? -7.539 0.766 -0.006 1.00 97.12 114 ALA A O 1
ATOM 873 N N . ALA A 1 115 ? -6.421 2.397 -1.051 1.00 96.00 115 ALA A N 1
ATOM 874 C CA . ALA A 1 115 ? -7.548 2.800 -1.890 1.00 96.00 115 ALA A CA 1
ATOM 875 C C . ALA A 1 115 ? -8.049 1.673 -2.813 1.00 96.00 115 ALA A C 1
ATOM 877 O O . ALA A 1 115 ? -9.240 1.610 -3.113 1.00 96.00 115 ALA A O 1
ATOM 878 N N . GLN A 1 116 ? -7.160 0.783 -3.270 1.00 96.12 116 GLN A N 1
ATOM 879 C CA . GLN A 1 116 ? -7.514 -0.316 -4.178 1.00 96.12 116 GLN A CA 1
ATOM 880 C C . GLN A 1 116 ? -8.330 -1.425 -3.501 1.00 96.12 116 GLN A C 1
ATOM 882 O O . GLN A 1 116 ? -9.066 -2.141 -4.187 1.00 96.12 116 GLN A O 1
ATOM 887 N N . LEU A 1 117 ? -8.226 -1.556 -2.176 1.00 95.75 117 LEU A N 1
ATOM 888 C CA . LEU A 1 117 ? -8.937 -2.564 -1.384 1.00 95.75 117 LEU A CA 1
ATOM 889 C C . LEU A 1 117 ? -10.313 -2.098 -0.882 1.00 95.75 117 LEU A C 1
ATOM 891 O O . LEU A 1 117 ? -11.023 -2.870 -0.244 1.00 95.75 117 LEU A O 1
ATOM 895 N N . ARG A 1 118 ? -10.728 -0.860 -1.171 1.00 93.06 118 ARG A N 1
ATOM 896 C CA . ARG A 1 118 ? -12.044 -0.354 -0.759 1.00 93.06 118 ARG A CA 1
ATOM 897 C C . ARG A 1 118 ? -13.182 -1.215 -1.311 1.00 93.06 118 ARG A C 1
ATOM 899 O O . ARG A 1 118 ? -13.233 -1.479 -2.511 1.00 93.06 118 ARG A O 1
ATOM 906 N N . GLY A 1 119 ? -14.115 -1.572 -0.429 1.00 90.75 119 GLY A N 1
ATOM 907 C CA . GLY A 1 119 ? -15.289 -2.386 -0.753 1.00 90.75 119 GLY A CA 1
ATOM 908 C C . GLY A 1 119 ? -15.007 -3.887 -0.864 1.00 90.75 119 GLY A C 1
ATOM 909 O O . GLY A 1 119 ? -15.931 -4.646 -1.140 1.00 90.75 119 GLY A O 1
ATOM 910 N N . GLU A 1 120 ? -13.765 -4.322 -0.646 1.00 92.94 120 GLU A N 1
ATOM 911 C CA . GLU A 1 120 ? -13.400 -5.738 -0.593 1.00 92.94 120 GLU A CA 1
ATOM 912 C C . GLU A 1 120 ? -13.532 -6.289 0.842 1.00 92.94 120 GLU A C 1
ATOM 914 O O . GLU A 1 120 ? -13.439 -5.521 1.805 1.00 92.94 120 GLU A O 1
ATOM 919 N N . PRO A 1 121 ? -13.698 -7.612 1.021 1.00 92.81 121 PRO A N 1
ATOM 920 C CA . PRO A 1 121 ? -13.491 -8.256 2.317 1.00 92.81 121 PRO A CA 1
ATOM 921 C C . PRO A 1 121 ? -12.007 -8.165 2.705 1.00 92.81 121 PRO A C 1
ATOM 923 O O . PRO A 1 121 ? -11.132 -8.725 2.034 1.00 92.81 121 PRO A O 1
ATOM 926 N N . LEU A 1 122 ? -11.702 -7.426 3.772 1.00 94.56 122 LEU A N 1
ATOM 927 C CA . LEU A 1 122 ? -10.328 -7.061 4.122 1.00 94.56 122 LEU A CA 1
ATOM 928 C C . LEU A 1 122 ? -9.578 -8.174 4.857 1.00 94.56 122 LEU A C 1
ATOM 930 O O . LEU A 1 122 ? -8.346 -8.178 4.850 1.00 94.56 122 LEU A O 1
ATOM 934 N N . THR A 1 123 ? -10.281 -9.158 5.419 1.00 92.81 123 THR A N 1
ATOM 935 C CA . THR A 1 123 ? -9.674 -10.356 6.025 1.00 92.81 123 THR A CA 1
ATOM 936 C C . THR A 1 123 ? -8.735 -11.082 5.058 1.00 92.81 123 THR A C 1
ATOM 938 O O . THR A 1 123 ? -7.664 -11.532 5.464 1.00 92.81 123 THR A O 1
ATOM 941 N N . ALA A 1 124 ? -9.058 -11.105 3.759 1.00 92.44 124 ALA A N 1
ATOM 942 C CA . ALA A 1 124 ? -8.216 -11.694 2.713 1.00 92.44 124 ALA A CA 1
ATOM 943 C C . ALA A 1 124 ? -6.890 -10.940 2.473 1.00 92.44 124 ALA A C 1
ATOM 945 O O . ALA A 1 124 ? -5.991 -11.465 1.814 1.00 92.44 124 ALA A O 1
ATOM 946 N N . PHE A 1 125 ? -6.767 -9.715 2.988 1.00 95.56 125 PHE A N 1
ATOM 947 C CA . PHE A 1 125 ? -5.606 -8.838 2.826 1.00 95.56 125 PHE A CA 1
ATOM 948 C C . PHE A 1 125 ? -5.006 -8.404 4.170 1.00 95.56 125 PHE A C 1
ATOM 950 O O . PHE A 1 125 ? -4.152 -7.515 4.195 1.00 95.56 125 PHE A O 1
ATOM 957 N N . ASN A 1 126 ? -5.416 -9.045 5.271 1.00 94.50 126 ASN A N 1
ATOM 958 C CA . ASN A 1 126 ? -5.071 -8.655 6.637 1.00 94.50 126 ASN A CA 1
ATOM 959 C C . ASN A 1 126 ? -3.560 -8.464 6.832 1.00 94.50 126 ASN A C 1
ATOM 961 O O . ASN A 1 126 ? -3.122 -7.428 7.318 1.00 94.50 126 ASN A O 1
ATOM 965 N N . GLU A 1 127 ? -2.745 -9.411 6.359 1.00 95.88 127 GLU A N 1
ATOM 966 C CA . GLU A 1 127 ? -1.284 -9.331 6.486 1.00 95.88 127 GLU A CA 1
ATOM 967 C C . GLU A 1 127 ? -0.675 -8.127 5.754 1.00 95.88 127 GLU A C 1
ATOM 969 O O . GLU A 1 127 ? 0.284 -7.522 6.234 1.00 95.88 127 GLU A O 1
ATOM 974 N N . VAL A 1 128 ? -1.215 -7.768 4.586 1.00 98.00 128 VAL A N 1
ATOM 975 C CA . VAL A 1 128 ? -0.726 -6.623 3.806 1.00 98.00 128 VAL A CA 1
ATOM 976 C C . VAL A 1 128 ? -1.134 -5.318 4.479 1.00 98.00 128 VAL A C 1
ATOM 978 O O . VAL A 1 128 ? -0.310 -4.414 4.584 1.00 98.00 128 VAL A O 1
ATOM 981 N N . ILE A 1 129 ? -2.375 -5.225 4.962 1.00 97.94 129 ILE A N 1
ATOM 982 C CA . ILE A 1 129 ? -2.880 -4.029 5.644 1.00 97.94 129 ILE A CA 1
ATOM 983 C C . ILE A 1 129 ? -2.153 -3.828 6.978 1.00 97.94 129 ILE A C 1
ATOM 985 O O . ILE A 1 129 ? -1.674 -2.730 7.250 1.00 97.94 129 ILE A O 1
ATOM 989 N N . ALA A 1 130 ? -1.980 -4.885 7.774 1.00 97.62 130 ALA A N 1
ATOM 990 C CA . ALA A 1 130 ? -1.214 -4.835 9.016 1.00 97.62 130 ALA A CA 1
ATOM 991 C C . ALA A 1 130 ? 0.239 -4.396 8.770 1.00 97.62 130 ALA A C 1
ATOM 993 O O . ALA A 1 130 ? 0.760 -3.539 9.483 1.00 97.62 130 ALA A O 1
ATOM 994 N N . ALA A 1 131 ? 0.881 -4.918 7.717 1.00 98.25 131 ALA A N 1
ATOM 995 C CA . ALA A 1 131 ? 2.224 -4.495 7.332 1.00 98.25 131 ALA A CA 1
ATOM 996 C C . ALA A 1 131 ? 2.281 -3.026 6.884 1.00 98.25 131 ALA A C 1
ATOM 998 O O . ALA A 1 131 ? 3.264 -2.352 7.178 1.00 98.25 131 ALA A O 1
ATOM 999 N N . LEU A 1 132 ? 1.249 -2.522 6.198 1.00 98.31 132 LEU A N 1
ATOM 1000 C CA . LEU A 1 132 ? 1.143 -1.108 5.835 1.00 98.31 132 LEU A CA 1
ATOM 1001 C C . LEU A 1 132 ? 1.037 -0.225 7.085 1.00 98.31 132 LEU A C 1
ATOM 1003 O O . LEU A 1 132 ? 1.759 0.766 7.177 1.00 98.31 132 LEU A O 1
ATOM 1007 N N . ILE A 1 133 ? 0.201 -0.610 8.056 1.00 97.19 133 ILE A N 1
ATOM 1008 C CA . ILE A 1 133 ? -0.014 0.136 9.306 1.00 97.19 133 ILE A CA 1
ATOM 1009 C C . ILE A 1 133 ? 1.301 0.362 10.058 1.00 97.19 133 ILE A C 1
ATOM 1011 O O . ILE A 1 133 ? 1.603 1.477 10.468 1.00 97.19 133 ILE A O 1
ATOM 1015 N N . VAL A 1 134 ? 2.134 -0.667 10.198 1.00 96.50 134 VAL A N 1
ATOM 1016 C CA . VAL A 1 134 ? 3.391 -0.556 10.963 1.00 96.50 134 VAL A CA 1
ATOM 1017 C C . VAL A 1 134 ? 4.567 0.012 10.155 1.00 96.50 134 VAL A C 1
ATOM 1019 O O . VAL A 1 134 ? 5.682 0.095 10.666 1.00 96.50 134 VAL A O 1
ATOM 1022 N N . SER A 1 135 ? 4.354 0.385 8.891 1.00 97.25 135 SER A N 1
ATOM 1023 C CA . SER A 1 135 ? 5.424 0.802 7.977 1.00 97.25 135 SER A CA 1
ATOM 1024 C C . SER A 1 135 ? 5.675 2.310 7.937 1.00 97.25 135 SER A C 1
ATOM 1026 O O . SER A 1 135 ? 4.872 3.123 8.396 1.00 97.25 135 SER A O 1
ATOM 1028 N N . ALA A 1 136 ? 6.768 2.695 7.274 1.00 95.56 136 ALA A N 1
ATOM 1029 C CA . ALA A 1 136 ? 7.055 4.082 6.917 1.00 95.56 136 ALA A CA 1
ATOM 1030 C C . ALA A 1 136 ? 6.115 4.662 5.835 1.00 95.56 136 ALA A C 1
ATOM 1032 O O . ALA A 1 136 ? 6.108 5.873 5.632 1.00 95.56 136 ALA A O 1
ATOM 1033 N N . ALA A 1 137 ? 5.338 3.831 5.130 1.00 96.62 137 ALA A N 1
ATOM 1034 C CA . ALA A 1 137 ? 4.321 4.268 4.168 1.00 96.62 137 ALA A CA 1
ATOM 1035 C C . ALA A 1 137 ? 2.968 4.580 4.831 1.00 96.62 137 ALA A C 1
ATOM 1037 O O . ALA A 1 137 ? 2.043 5.021 4.147 1.00 96.62 137 ALA A O 1
ATOM 1038 N N . TYR A 1 138 ? 2.833 4.349 6.145 1.00 94.38 138 TYR A N 1
ATOM 1039 C CA . TYR A 1 138 ? 1.572 4.533 6.857 1.00 94.38 138 TYR A CA 1
ATOM 1040 C C . TYR A 1 138 ? 1.024 5.951 6.705 1.00 94.38 138 TYR A C 1
ATOM 1042 O O . TYR A 1 138 ? -0.127 6.100 6.301 1.00 94.38 138 TYR A O 1
ATOM 1050 N N . THR A 1 139 ? 1.848 6.977 6.940 1.00 88.31 139 THR A N 1
ATOM 1051 C CA . THR A 1 139 ? 1.449 8.392 6.864 1.00 88.31 139 THR A CA 1
ATOM 1052 C C . THR A 1 139 ? 0.868 8.752 5.495 1.00 88.31 139 THR A C 1
ATOM 1054 O O . THR A 1 139 ? -0.168 9.403 5.422 1.00 88.31 139 THR A O 1
ATOM 1057 N N . ASP A 1 140 ? 1.464 8.244 4.411 1.00 89.25 140 ASP A N 1
ATOM 1058 C CA . ASP A 1 140 ? 0.960 8.441 3.044 1.00 89.25 140 ASP A CA 1
ATOM 1059 C C . ASP A 1 140 ? -0.335 7.657 2.763 1.00 89.25 140 ASP A C 1
ATOM 1061 O O . ASP A 1 140 ? -1.019 7.913 1.771 1.00 89.25 140 ASP A O 1
ATOM 1065 N N . SER A 1 141 ? -0.653 6.654 3.586 1.00 92.44 141 SER A N 1
ATOM 1066 C CA . SER A 1 141 ? -1.834 5.802 3.438 1.00 92.44 141 SER A CA 1
ATOM 1067 C C . SER A 1 141 ? -3.039 6.269 4.248 1.00 92.44 141 SER A C 1
ATOM 1069 O O . SER A 1 141 ? -4.156 5.951 3.841 1.00 92.44 141 SER A O 1
ATOM 1071 N N . VAL A 1 142 ? -2.831 7.002 5.356 1.00 91.00 142 VAL A N 1
ATOM 1072 C CA . VAL A 1 142 ? -3.850 7.254 6.397 1.00 91.00 142 VAL A CA 1
ATOM 1073 C C . VAL A 1 142 ? -5.204 7.653 5.809 1.00 91.00 142 VAL A C 1
ATOM 1075 O O . VAL A 1 142 ? -6.165 6.920 6.056 1.00 91.00 142 VAL A O 1
ATOM 1078 N N . PRO A 1 143 ? -5.314 8.687 4.950 1.00 87.69 143 PRO A N 1
ATOM 1079 C CA . PRO A 1 143 ? -6.629 9.126 4.492 1.00 87.69 143 PRO A CA 1
ATOM 1080 C C . PRO A 1 143 ? -7.369 8.025 3.723 1.00 87.69 143 PRO A C 1
ATOM 1082 O O . PRO A 1 143 ? -8.558 7.789 3.912 1.00 87.69 143 PRO A O 1
ATOM 1085 N N . GLN A 1 144 ? -6.663 7.294 2.856 1.00 93.12 144 GLN A N 1
ATOM 1086 C CA . GLN A 1 144 ? -7.279 6.240 2.047 1.00 93.12 144 GLN A CA 1
ATOM 1087 C C . GLN A 1 144 ? -7.509 4.953 2.836 1.00 93.12 144 GLN A C 1
ATOM 1089 O O . GLN A 1 144 ? -8.479 4.241 2.558 1.00 93.12 144 GLN A O 1
ATOM 1094 N N . LEU A 1 145 ? -6.641 4.651 3.799 1.00 95.12 145 LEU A N 1
ATOM 1095 C CA . LEU A 1 145 ? -6.750 3.485 4.661 1.00 95.12 145 LEU A CA 1
ATOM 1096 C C . LEU A 1 145 ? -7.952 3.612 5.590 1.00 95.12 145 LEU A C 1
ATOM 1098 O O . LEU A 1 145 ? -8.762 2.693 5.626 1.00 95.12 145 LEU A O 1
ATOM 1102 N N . LEU A 1 146 ? -8.129 4.752 6.258 1.00 91.94 146 LEU A N 1
ATOM 1103 C CA . LEU A 1 146 ? -9.256 4.969 7.165 1.00 91.94 146 LEU A CA 1
ATOM 1104 C C . LEU A 1 146 ? -10.601 4.852 6.445 1.00 91.94 146 LEU A C 1
ATOM 1106 O O . LEU A 1 146 ? -11.476 4.115 6.895 1.00 91.94 146 LEU A O 1
ATOM 1110 N N . ILE A 1 147 ? -10.728 5.467 5.265 1.00 91.31 147 ILE A N 1
ATOM 1111 C CA . ILE A 1 147 ? -11.914 5.297 4.416 1.00 91.31 147 ILE A CA 1
ATOM 1112 C C . ILE A 1 147 ? -12.103 3.814 4.057 1.00 91.31 147 ILE A C 1
ATOM 1114 O O . ILE A 1 147 ? -13.210 3.291 4.081 1.00 91.31 147 ILE A O 1
ATOM 1118 N N . THR A 1 148 ? -11.032 3.098 3.719 1.00 94.69 148 THR A N 1
ATOM 1119 C CA . THR A 1 148 ? -11.119 1.676 3.349 1.00 94.69 148 THR A CA 1
ATOM 1120 C C . THR A 1 148 ? -11.599 0.802 4.503 1.00 94.69 148 THR A C 1
ATOM 1122 O O . THR A 1 148 ? -12.479 -0.027 4.290 1.00 94.69 148 THR A O 1
ATOM 1125 N N . LEU A 1 149 ? -11.097 1.031 5.719 1.00 93.88 149 LEU A N 1
ATOM 1126 C CA . LEU A 1 149 ? -11.572 0.353 6.927 1.00 93.88 149 LEU A CA 1
ATOM 1127 C C . LEU A 1 149 ? -13.044 0.697 7.216 1.00 93.88 149 LEU A C 1
ATOM 1129 O O . LEU A 1 149 ? -13.820 -0.172 7.600 1.00 93.88 149 LEU A O 1
ATOM 1133 N N . GLN A 1 150 ? -13.466 1.941 6.971 1.00 89.44 150 GLN A N 1
ATOM 1134 C CA . GLN A 1 150 ? -14.853 2.372 7.177 1.00 89.44 150 GLN A CA 1
ATOM 1135 C C . GLN A 1 150 ? -15.838 1.629 6.261 1.00 89.44 150 GLN A C 1
ATOM 1137 O O . GLN A 1 150 ? -16.961 1.351 6.684 1.00 89.44 150 GLN A O 1
ATOM 1142 N N . TYR A 1 151 ? -15.424 1.285 5.039 1.00 88.56 151 TYR A N 1
ATOM 1143 C CA . TYR A 1 151 ? -16.221 0.519 4.072 1.00 88.56 151 TYR A CA 1
ATOM 1144 C C . TYR A 1 151 ? -15.976 -0.999 4.128 1.00 88.56 151 TYR A C 1
ATOM 1146 O O . TYR A 1 151 ? -16.419 -1.713 3.226 1.00 88.56 151 TYR A O 1
ATOM 1154 N N . ALA A 1 152 ? -15.274 -1.506 5.147 1.00 88.06 152 ALA A N 1
ATOM 1155 C CA . ALA A 1 152 ? -15.073 -2.941 5.311 1.00 88.06 152 ALA A CA 1
ATOM 1156 C C . ALA A 1 152 ? -16.416 -3.668 5.476 1.00 88.06 152 ALA A C 1
ATOM 1158 O O . ALA A 1 152 ? -17.320 -3.198 6.170 1.00 88.06 152 ALA A O 1
ATOM 1159 N N . THR A 1 153 ? -16.542 -4.817 4.812 1.00 83.94 153 THR A N 1
ATOM 1160 C CA . THR A 1 153 ? -17.768 -5.636 4.815 1.00 83.94 153 THR A CA 1
ATOM 1161 C C . THR A 1 153 ? -17.702 -6.796 5.809 1.00 83.94 153 THR A C 1
ATOM 1163 O O . THR A 1 153 ? -18.719 -7.417 6.109 1.00 83.94 153 THR A O 1
ATOM 1166 N N . ASP A 1 154 ? -16.511 -7.073 6.332 1.00 89.88 154 ASP A N 1
ATOM 1167 C CA . ASP A 1 154 ? -16.191 -8.113 7.297 1.00 89.88 154 ASP A CA 1
ATOM 1168 C C . ASP A 1 154 ? -15.657 -7.527 8.615 1.00 89.88 154 ASP A C 1
ATOM 1170 O O . ASP A 1 154 ? -15.404 -6.328 8.741 1.00 89.88 154 ASP A O 1
ATOM 1174 N N . ARG A 1 155 ? -15.524 -8.380 9.639 1.00 86.25 155 ARG A N 1
ATOM 1175 C CA . ARG A 1 155 ? -15.007 -7.967 10.951 1.00 86.25 155 ARG A CA 1
ATOM 1176 C C . ARG A 1 155 ? -13.503 -7.720 10.878 1.00 86.25 155 ARG A C 1
ATOM 1178 O O . ARG A 1 155 ? -12.740 -8.631 10.568 1.00 86.25 155 ARG A O 1
ATOM 1185 N N . ILE A 1 156 ? -13.099 -6.496 11.205 1.00 88.38 156 ILE A N 1
ATOM 1186 C CA . ILE A 1 156 ? -11.721 -5.994 11.082 1.00 88.38 156 ILE A CA 1
ATOM 1187 C C . ILE A 1 156 ? -11.247 -5.276 12.356 1.00 88.38 156 ILE A C 1
ATOM 1189 O O . ILE A 1 156 ? -10.426 -4.361 12.288 1.00 88.38 156 ILE A O 1
ATOM 1193 N N . ASP A 1 157 ? -11.787 -5.667 13.513 1.00 86.25 157 ASP A N 1
ATOM 1194 C CA . ASP A 1 157 ? -11.578 -5.005 14.809 1.00 86.25 157 ASP A CA 1
ATOM 1195 C C . ASP A 1 157 ? -10.079 -4.774 15.114 1.00 86.25 157 ASP A C 1
ATOM 1197 O O . ASP A 1 157 ? -9.671 -3.669 15.481 1.00 86.25 157 ASP A O 1
ATOM 1201 N N . ASP A 1 158 ? -9.237 -5.779 14.851 1.00 88.75 158 ASP A N 1
ATOM 1202 C CA . ASP A 1 158 ? -7.785 -5.707 15.070 1.00 88.75 158 ASP A CA 1
ATOM 1203 C C . ASP A 1 158 ? -7.089 -4.683 14.159 1.00 88.75 158 ASP A C 1
ATOM 1205 O O . ASP A 1 158 ? -6.184 -3.968 14.598 1.00 88.75 158 ASP A O 1
ATOM 1209 N N . LEU A 1 159 ? -7.516 -4.573 12.895 1.00 92.62 159 LEU A N 1
ATOM 1210 C CA . LEU A 1 159 ? -6.961 -3.604 11.944 1.00 92.62 159 LEU A CA 1
ATOM 1211 C C . LEU A 1 159 ? -7.355 -2.174 12.312 1.00 92.62 159 LEU A C 1
ATOM 1213 O O . LEU A 1 159 ? -6.526 -1.269 12.213 1.00 92.62 159 LEU A O 1
ATOM 1217 N N . VAL A 1 160 ? -8.599 -1.976 12.761 1.00 90.88 160 VAL A N 1
ATOM 1218 C CA . VAL A 1 160 ? -9.076 -0.679 13.259 1.00 90.88 160 VAL A CA 1
ATOM 1219 C C . VAL A 1 160 ? -8.254 -0.248 14.464 1.00 90.88 160 VAL A C 1
ATOM 1221 O O . VAL A 1 160 ? -7.736 0.869 14.485 1.00 90.88 160 VAL A O 1
ATOM 1224 N N . LEU A 1 161 ? -8.087 -1.142 15.440 1.00 90.25 161 LEU A N 1
ATOM 1225 C CA . LEU A 1 161 ? -7.327 -0.841 16.645 1.00 90.25 161 LEU A CA 1
ATOM 1226 C C . LEU A 1 161 ? -5.859 -0.530 16.321 1.00 90.25 161 LEU A C 1
ATOM 1228 O O . LEU A 1 161 ? -5.310 0.443 16.838 1.00 90.25 161 LEU A O 1
ATOM 1232 N N . ALA A 1 162 ? -5.230 -1.317 15.445 1.00 92.81 162 ALA A N 1
ATOM 1233 C CA . ALA A 1 162 ? -3.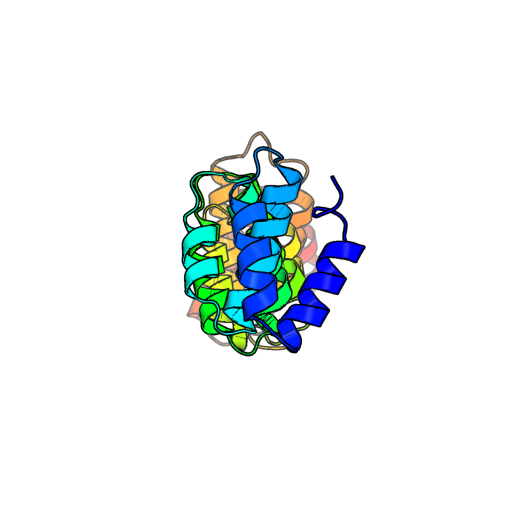851 -1.093 15.026 1.00 92.81 162 ALA A CA 1
ATOM 1234 C C . ALA A 1 162 ? -3.676 0.256 14.306 1.00 92.81 162 ALA A C 1
ATOM 1236 O O . ALA A 1 162 ? -2.748 1.002 14.624 1.00 92.81 162 ALA A O 1
ATOM 1237 N N . ALA A 1 163 ? -4.577 0.601 13.380 1.00 92.56 163 ALA A N 1
ATOM 1238 C CA . ALA A 1 163 ? -4.544 1.882 12.678 1.00 92.56 163 ALA A CA 1
ATOM 1239 C C . ALA A 1 163 ? -4.754 3.060 13.644 1.00 92.56 163 ALA A C 1
ATOM 1241 O O . ALA A 1 163 ? -3.994 4.027 13.618 1.00 92.56 163 ALA A O 1
ATOM 1242 N N . ALA A 1 164 ? -5.724 2.967 14.556 1.00 88.50 164 ALA A N 1
ATOM 1243 C CA . ALA A 1 164 ? -5.991 4.027 15.523 1.00 88.50 164 ALA A CA 1
ATOM 1244 C C . ALA A 1 164 ? -4.800 4.272 16.466 1.00 88.50 164 ALA A C 1
ATOM 1246 O O . ALA A 1 164 ? -4.389 5.419 16.651 1.00 88.50 164 ALA A O 1
ATOM 1247 N N . ARG A 1 165 ? -4.185 3.201 16.996 1.00 89.75 165 ARG A N 1
ATOM 1248 C CA . ARG A 1 165 ? -2.958 3.299 17.810 1.00 89.75 165 ARG A CA 1
ATOM 1249 C C . ARG A 1 165 ? -1.841 3.988 17.037 1.00 89.75 165 ARG A C 1
ATOM 1251 O O . ARG A 1 165 ? -1.260 4.957 17.520 1.00 89.75 165 ARG A O 1
ATOM 1258 N N . ARG A 1 166 ? -1.592 3.534 15.807 1.00 90.81 166 ARG A N 1
ATOM 1259 C CA . ARG A 1 166 ? -0.534 4.090 14.964 1.00 90.81 166 ARG A CA 1
ATOM 1260 C C . ARG A 1 166 ? -0.769 5.559 14.618 1.00 90.81 166 ARG A C 1
ATOM 1262 O O . ARG A 1 166 ? 0.178 6.338 14.562 1.00 90.81 166 ARG A O 1
ATOM 1269 N N . PHE A 1 167 ? -2.019 5.948 14.387 1.00 86.56 167 PHE A N 1
ATOM 1270 C CA . PHE A 1 167 ? -2.372 7.340 14.139 1.00 86.56 167 PHE A CA 1
ATOM 1271 C C . PHE A 1 167 ? -2.045 8.228 15.343 1.00 86.56 167 PHE A C 1
ATOM 1273 O O . PHE A 1 167 ? -1.370 9.241 15.173 1.00 86.56 167 PHE A O 1
ATOM 1280 N N . ILE A 1 168 ? -2.441 7.821 16.552 1.00 82.69 168 ILE A N 1
ATOM 1281 C CA . ILE A 1 168 ? -2.140 8.559 17.789 1.00 82.69 168 ILE A CA 1
ATOM 1282 C C . ILE A 1 168 ? -0.628 8.701 17.996 1.00 82.69 168 ILE A C 1
ATOM 1284 O O . ILE A 1 168 ? -0.156 9.805 18.264 1.00 82.69 168 ILE A O 1
ATOM 1288 N N . GLU A 1 169 ? 0.137 7.621 17.807 1.00 84.06 169 GLU A N 1
ATOM 1289 C CA . GLU A 1 169 ? 1.606 7.672 17.851 1.00 84.06 169 GLU A CA 1
ATOM 1290 C C . GLU A 1 169 ? 2.158 8.709 16.862 1.00 84.06 169 GLU A C 1
ATOM 1292 O O . GLU A 1 169 ? 2.989 9.537 17.227 1.00 84.06 169 GLU A O 1
ATOM 1297 N N . SER A 1 170 ? 1.650 8.720 15.624 1.00 78.69 170 SER A N 1
ATOM 1298 C CA . SER A 1 170 ? 2.110 9.655 14.590 1.00 78.69 170 SER A CA 1
ATOM 1299 C C . SER A 1 170 ? 1.727 11.119 14.846 1.00 78.69 170 SER A C 1
ATOM 1301 O O . SER A 1 170 ? 2.442 12.016 14.400 1.00 78.69 170 SER A O 1
ATOM 1303 N N . LEU A 1 171 ? 0.637 11.377 15.583 1.00 69.62 171 LEU A N 1
ATOM 1304 C CA . LEU A 1 171 ? 0.231 12.729 15.982 1.00 69.62 171 LEU A CA 1
ATOM 1305 C C . LEU A 1 171 ? 1.186 13.330 17.016 1.00 69.62 171 LEU A C 1
ATOM 1307 O O . LEU A 1 171 ? 1.505 14.516 16.926 1.00 69.62 171 LEU A O 1
ATOM 1311 N N . GLY A 1 172 ? 1.656 12.521 17.972 1.00 59.03 172 GLY A N 1
ATOM 1312 C CA . GLY A 1 172 ? 2.586 12.956 19.020 1.00 59.03 172 GLY A CA 1
ATOM 1313 C C . GLY A 1 172 ? 3.929 13.452 18.473 1.00 59.03 172 GLY A C 1
ATOM 1314 O O . GLY A 1 172 ? 4.493 14.407 19.003 1.00 59.03 172 GLY A O 1
ATOM 1315 N N . ASP A 1 173 ? 4.389 12.874 17.363 1.00 60.88 173 ASP A N 1
ATOM 1316 C CA . ASP A 1 173 ? 5.653 13.241 16.715 1.00 60.88 173 ASP A CA 1
ATOM 1317 C C . ASP A 1 173 ? 5.552 14.503 15.830 1.00 60.88 173 ASP A C 1
ATOM 1319 O O . ASP A 1 173 ? 6.573 15.084 15.459 1.00 60.88 173 ASP A O 1
ATOM 1323 N N . GLN A 1 174 ? 4.339 14.942 15.466 1.00 54.50 174 GLN A N 1
ATOM 1324 C CA . GLN A 1 174 ? 4.105 15.933 14.397 1.00 54.50 174 GLN A CA 1
ATOM 1325 C C . GLN A 1 174 ? 3.089 17.035 14.768 1.00 54.50 174 GLN A C 1
ATOM 1327 O O . GLN A 1 174 ? 2.505 17.674 13.888 1.00 54.50 174 GLN A O 1
ATOM 1332 N N . VAL A 1 175 ? 2.904 17.303 16.068 1.00 47.09 175 VAL A N 1
ATOM 1333 C CA . VAL A 1 175 ? 1.900 18.228 16.651 1.00 47.09 175 VAL A CA 1
ATOM 1334 C C . VAL A 1 175 ? 1.842 19.621 15.982 1.00 47.09 175 VAL A C 1
ATOM 1336 O O . VAL A 1 175 ? 0.797 20.274 16.005 1.00 47.09 175 VAL A O 1
ATOM 1339 N N . ALA A 1 176 ? 2.928 20.087 15.355 1.00 45.09 176 ALA A N 1
ATOM 1340 C CA . ALA A 1 176 ? 2.979 21.388 14.684 1.00 45.09 176 ALA A CA 1
ATOM 1341 C C . ALA A 1 176 ? 2.434 21.400 13.235 1.00 45.09 176 ALA A C 1
ATOM 1343 O O . ALA A 1 176 ? 1.789 22.380 12.863 1.00 45.09 176 ALA A O 1
ATOM 1344 N N . ASP A 1 177 ? 2.640 20.342 12.438 1.00 46.69 177 ASP A N 1
ATOM 1345 C CA . ASP A 1 177 ? 2.348 20.335 10.986 1.00 46.69 177 ASP A CA 1
ATOM 1346 C C . ASP A 1 177 ? 0.988 19.703 10.624 1.00 46.69 177 ASP A C 1
ATOM 1348 O O . ASP A 1 177 ? 0.421 19.984 9.569 1.00 46.69 177 ASP A O 1
ATOM 1352 N N . LEU A 1 178 ? 0.413 18.882 11.510 1.00 44.88 178 LEU A N 1
ATOM 1353 C CA . LEU A 1 178 ? -0.783 18.078 11.216 1.00 44.88 178 LEU A CA 1
ATOM 1354 C C . LEU A 1 178 ? -2.130 18.766 11.505 1.00 44.88 178 LEU A C 1
ATOM 1356 O O . LEU A 1 178 ? -3.176 18.212 11.165 1.00 44.88 178 LEU A O 1
ATOM 1360 N N . ARG A 1 179 ? -2.145 19.971 12.094 1.00 48.41 179 ARG A N 1
ATOM 1361 C CA . ARG A 1 179 ? -3.360 20.612 12.653 1.00 48.41 179 ARG A CA 1
ATOM 1362 C C . ARG A 1 179 ? -4.522 20.838 11.674 1.00 48.41 179 ARG A C 1
ATOM 1364 O O . ARG A 1 179 ? -5.640 21.036 12.139 1.00 48.41 179 ARG A O 1
ATOM 1371 N N . THR A 1 180 ? -4.305 20.809 10.359 1.00 51.97 180 THR A N 1
ATOM 1372 C CA . THR A 1 180 ? -5.371 20.985 9.351 1.00 51.97 180 THR A CA 1
ATOM 1373 C C . THR A 1 180 ? -5.800 19.694 8.648 1.00 51.97 180 THR A C 1
ATOM 1375 O O . THR A 1 180 ? -6.988 19.555 8.373 1.00 51.97 180 THR A O 1
ATOM 1378 N N . SER A 1 181 ? -4.899 18.735 8.389 1.00 54.88 181 SER A N 1
ATOM 1379 C CA . SER A 1 181 ? -5.271 17.437 7.782 1.00 54.88 181 SER A CA 1
ATOM 1380 C C . SER A 1 181 ? -5.778 16.437 8.824 1.00 54.88 181 SER A C 1
ATOM 1382 O O . SER A 1 181 ? -6.744 15.719 8.574 1.00 54.88 181 SER A O 1
ATOM 1384 N N . ALA A 1 182 ? -5.193 16.441 10.028 1.00 58.94 182 ALA A N 1
ATOM 1385 C CA . ALA A 1 182 ? -5.543 15.493 11.083 1.00 58.94 182 ALA A CA 1
ATOM 1386 C C . ALA A 1 182 ? -6.977 15.647 11.594 1.00 58.94 182 ALA A C 1
ATOM 1388 O O . ALA A 1 182 ? -7.531 14.679 12.095 1.00 58.94 182 ALA A O 1
ATOM 1389 N N . ALA A 1 183 ? -7.600 16.822 11.452 1.00 60.03 183 ALA A N 1
ATOM 1390 C CA . ALA A 1 183 ? -8.997 17.012 11.839 1.00 60.03 183 ALA A CA 1
ATOM 1391 C C . ALA A 1 183 ? -9.957 16.174 10.971 1.00 60.03 183 ALA A C 1
ATOM 1393 O O . ALA A 1 183 ? -10.922 15.618 11.486 1.00 60.03 183 ALA A O 1
ATOM 1394 N N . GLY A 1 184 ? -9.670 16.042 9.669 1.00 63.34 184 GLY A N 1
ATOM 1395 C CA . GLY A 1 184 ? -10.452 15.194 8.766 1.00 63.34 184 GLY A CA 1
ATOM 1396 C C . GLY A 1 184 ? -10.226 13.704 9.024 1.00 63.34 184 GLY A C 1
ATOM 1397 O O . GLY A 1 184 ? -11.180 12.933 9.053 1.00 63.34 184 GLY A O 1
ATOM 1398 N N . ASP A 1 185 ? -8.978 13.307 9.273 1.00 71.69 185 ASP A N 1
ATOM 1399 C CA . ASP A 1 185 ? -8.621 11.910 9.551 1.00 71.69 185 ASP A CA 1
ATOM 1400 C C . ASP A 1 185 ? -9.106 11.444 10.937 1.00 71.69 185 ASP A C 1
ATOM 1402 O O . ASP A 1 185 ? -9.553 10.305 11.093 1.00 71.69 185 ASP A O 1
ATOM 1406 N N . ALA A 1 186 ? -9.098 12.337 11.933 1.00 71.88 186 ALA A N 1
ATOM 1407 C CA . ALA A 1 186 ? -9.602 12.061 13.276 1.00 71.88 186 ALA A CA 1
ATOM 1408 C C . ALA A 1 186 ? -11.084 11.673 13.263 1.00 71.88 186 ALA A C 1
ATOM 1410 O O . ALA A 1 186 ? -11.458 10.724 13.946 1.00 71.88 186 ALA A O 1
ATOM 1411 N N . HIS A 1 187 ? -11.903 12.330 12.435 1.00 76.69 187 HIS A N 1
ATOM 1412 C CA . HIS A 1 187 ? -13.318 11.991 12.292 1.00 76.69 187 HIS A CA 1
ATOM 1413 C C . HIS A 1 187 ? -13.523 10.529 11.861 1.00 76.69 187 HIS A C 1
ATOM 1415 O O . HIS A 1 187 ? -14.311 9.810 12.479 1.00 76.69 187 HIS A O 1
ATOM 1421 N N . TYR A 1 188 ? -12.762 10.048 10.869 1.00 79.69 188 TYR A N 1
ATOM 1422 C CA . TYR A 1 188 ? -12.848 8.648 10.441 1.00 79.69 188 TYR A CA 1
ATOM 1423 C C . TYR A 1 188 ? -12.432 7.677 11.548 1.00 79.69 188 TYR A C 1
ATOM 1425 O O . TYR A 1 188 ? -13.050 6.626 11.708 1.00 79.69 188 TYR A O 1
ATOM 1433 N N . ILE A 1 189 ? -11.403 8.015 12.330 1.00 83.56 189 ILE A N 1
ATOM 1434 C CA . ILE A 1 189 ? -10.976 7.176 13.456 1.00 83.56 189 ILE A CA 1
ATOM 1435 C C . ILE A 1 189 ? -12.043 7.139 14.543 1.00 83.56 189 ILE A C 1
ATOM 1437 O O . ILE A 1 189 ? -12.351 6.057 15.036 1.00 83.56 189 ILE A O 1
ATOM 1441 N N . THR A 1 190 ? -12.644 8.278 14.886 1.00 81.62 190 THR A N 1
ATOM 1442 C CA . THR A 1 190 ? -13.736 8.341 15.860 1.00 81.62 190 THR A CA 1
ATOM 1443 C C . THR A 1 190 ? -14.888 7.429 15.453 1.00 81.62 190 THR A C 1
ATOM 1445 O O . THR A 1 190 ? -15.318 6.601 16.255 1.00 81.62 190 THR A O 1
ATOM 1448 N N . GLU A 1 191 ? -15.351 7.503 14.203 1.00 84.75 191 GLU A N 1
ATOM 1449 C CA . GLU A 1 191 ? -16.428 6.630 13.726 1.00 84.75 191 GLU A C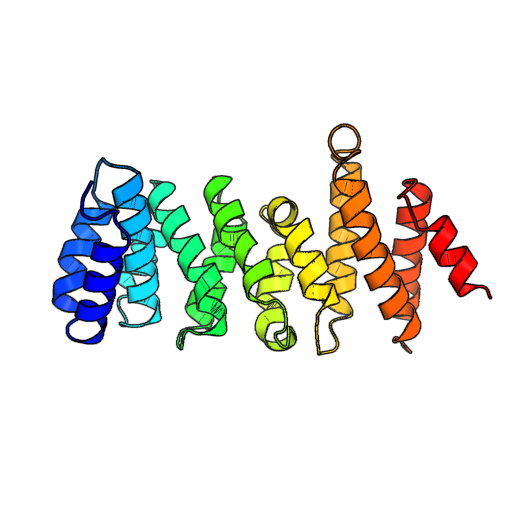A 1
ATOM 1450 C C . GLU A 1 191 ? -16.059 5.143 13.783 1.00 84.75 191 GLU A C 1
ATOM 1452 O O . GLU A 1 191 ? -16.878 4.312 14.182 1.00 84.75 191 GLU A O 1
ATOM 1457 N N . LEU A 1 192 ? -14.828 4.795 13.398 1.00 87.44 192 LEU A N 1
ATOM 1458 C CA . LEU A 1 192 ? -14.338 3.418 13.438 1.00 87.44 192 LEU A CA 1
ATOM 1459 C C . LEU A 1 192 ? -14.282 2.872 14.870 1.00 87.44 192 LEU A C 1
ATOM 1461 O O . LEU A 1 192 ? -14.706 1.742 15.116 1.00 87.44 192 LEU A O 1
ATOM 1465 N N . VAL A 1 193 ? -13.798 3.676 15.816 1.00 85.88 193 VAL A N 1
ATOM 1466 C CA . VAL A 1 193 ? -13.680 3.299 17.229 1.00 85.88 193 VAL A CA 1
ATOM 1467 C C . VAL A 1 193 ? -15.058 3.135 17.867 1.00 85.88 193 VAL A C 1
ATOM 1469 O O . VAL A 1 193 ? -15.310 2.121 18.518 1.00 85.88 193 VAL A O 1
ATOM 1472 N N . LEU A 1 194 ? -15.978 4.077 17.633 1.00 85.38 194 LEU A N 1
ATOM 1473 C CA . LEU A 1 194 ? -17.352 3.993 18.139 1.00 85.38 194 LEU A CA 1
ATOM 1474 C C . LEU A 1 194 ? -18.096 2.783 17.566 1.00 85.38 194 LEU A C 1
ATOM 1476 O O . LEU A 1 194 ? -18.776 2.067 18.301 1.00 85.38 194 LEU A O 1
ATOM 1480 N N . ARG A 1 195 ? -17.919 2.499 16.271 1.00 85.56 195 ARG A N 1
ATOM 1481 C CA . ARG A 1 195 ? -18.468 1.291 15.645 1.00 85.56 195 ARG A CA 1
ATOM 1482 C C . ARG A 1 195 ? -17.923 0.023 16.299 1.00 85.56 195 ARG A C 1
ATOM 1484 O O . ARG A 1 195 ? -18.708 -0.868 16.608 1.00 85.56 195 ARG A O 1
ATOM 1491 N N . GLY A 1 196 ? -16.614 -0.046 16.539 1.00 85.00 196 GLY A N 1
ATOM 1492 C CA . GLY A 1 196 ? -15.993 -1.170 17.242 1.00 85.00 196 GLY A CA 1
ATOM 1493 C C . GLY A 1 196 ? -16.555 -1.354 18.655 1.00 85.00 196 GLY A C 1
ATOM 1494 O O . GLY A 1 196 ? -16.899 -2.468 19.041 1.00 85.00 196 GLY A O 1
ATOM 1495 N N . LEU A 1 197 ? -16.741 -0.262 19.408 1.00 85.44 197 LEU A N 1
ATOM 1496 C CA . LEU A 1 197 ? -17.326 -0.290 20.757 1.00 85.44 197 LEU A CA 1
ATOM 1497 C C . LEU A 1 197 ? -18.768 -0.814 20.766 1.00 85.44 197 LEU A C 1
ATOM 1499 O O . LEU A 1 197 ? -19.146 -1.546 21.684 1.00 85.44 197 LEU A O 1
ATOM 1503 N N . ALA A 1 198 ? -19.553 -0.454 19.748 1.00 85.62 198 ALA A N 1
ATOM 1504 C CA . ALA A 1 198 ? -20.929 -0.911 19.583 1.00 85.62 198 ALA A CA 1
ATOM 1505 C C . ALA A 1 198 ? -21.030 -2.389 19.165 1.00 85.62 198 ALA A C 1
ATOM 1507 O O . ALA A 1 198 ? -22.048 -3.024 19.426 1.00 85.62 198 ALA A O 1
ATOM 1508 N N . GLN A 1 199 ? -20.003 -2.933 18.504 1.00 83.50 199 GLN A N 1
ATOM 1509 C CA . GLN A 1 199 ? -20.018 -4.287 17.935 1.00 83.50 199 GLN A CA 1
ATOM 1510 C C . GLN A 1 199 ? -19.259 -5.328 18.764 1.00 83.50 199 GLN A C 1
ATOM 1512 O O . GLN A 1 199 ? -19.442 -6.528 18.550 1.00 83.50 199 GLN A O 1
ATOM 1517 N N . THR A 1 200 ? -18.383 -4.906 19.677 1.00 84.00 200 THR A N 1
ATOM 1518 C CA . THR A 1 200 ? -17.557 -5.838 20.447 1.00 84.00 200 THR A CA 1
ATOM 1519 C C . THR A 1 200 ? -18.241 -6.306 21.730 1.00 84.00 200 THR A C 1
ATOM 1521 O O . THR A 1 200 ? -18.673 -5.505 22.555 1.00 84.00 200 THR A O 1
ATOM 1524 N N . ASP A 1 201 ? -18.267 -7.617 21.957 1.00 83.25 201 ASP A N 1
ATOM 1525 C CA . ASP A 1 201 ? -18.626 -8.210 23.252 1.00 83.25 201 ASP A CA 1
ATOM 1526 C C . ASP A 1 201 ? -17.384 -8.549 24.092 1.00 83.25 201 ASP A C 1
ATOM 1528 O O . ASP A 1 201 ? -17.503 -8.892 25.267 1.00 83.25 201 ASP A O 1
ATOM 1532 N N . ASP A 1 202 ? -16.184 -8.412 23.518 1.00 87.56 202 ASP A N 1
ATOM 1533 C CA . ASP A 1 202 ? -14.932 -8.697 24.210 1.00 87.56 202 ASP A CA 1
ATOM 1534 C C . ASP A 1 202 ? -14.507 -7.526 25.104 1.00 87.56 202 ASP A C 1
ATOM 1536 O O . ASP A 1 202 ? -14.358 -6.381 24.664 1.00 87.56 202 ASP A O 1
ATOM 1540 N N . THR A 1 203 ? -14.292 -7.818 26.386 1.00 87.94 203 THR A N 1
ATOM 1541 C CA . THR A 1 203 ? -13.902 -6.817 27.387 1.00 87.94 203 THR A CA 1
ATOM 1542 C C . THR A 1 203 ? -12.519 -6.228 27.103 1.00 87.94 203 THR A C 1
ATOM 1544 O O . THR A 1 203 ? -12.309 -5.039 27.342 1.00 87.94 203 THR A O 1
ATOM 1547 N N . GLY A 1 204 ? -11.585 -7.026 26.574 1.00 87.75 204 GLY A N 1
ATOM 1548 C CA . GLY A 1 204 ? -10.233 -6.578 26.244 1.00 87.75 204 GLY A CA 1
ATOM 1549 C C . GLY A 1 204 ? -10.231 -5.586 25.084 1.00 87.75 204 GLY A C 1
ATOM 1550 O O . GLY A 1 204 ? -9.704 -4.481 25.214 1.00 87.75 204 GLY A O 1
ATOM 1551 N N . THR A 1 205 ? -10.895 -5.932 23.981 1.00 84.06 205 THR A N 1
ATOM 1552 C CA . THR A 1 205 ? -11.093 -5.052 22.824 1.00 84.06 205 THR A CA 1
ATOM 1553 C C . THR A 1 205 ? -11.855 -3.791 23.214 1.00 84.06 205 THR A C 1
ATOM 1555 O O . THR A 1 205 ? -11.461 -2.699 22.811 1.00 84.06 205 THR A O 1
ATOM 1558 N N . ARG A 1 206 ? -12.907 -3.903 24.039 1.00 88.12 206 ARG A N 1
ATOM 1559 C CA . ARG A 1 206 ? -13.641 -2.733 24.545 1.00 88.12 206 ARG A CA 1
ATOM 1560 C C . ARG A 1 206 ? -12.724 -1.786 25.317 1.00 88.12 206 ARG A C 1
ATOM 1562 O O . ARG A 1 206 ? -12.725 -0.597 25.023 1.00 88.12 206 ARG A O 1
ATOM 1569 N N . SER A 1 207 ? -11.932 -2.300 26.261 1.00 90.31 207 SER A N 1
ATOM 1570 C CA . SER A 1 207 ? -10.971 -1.486 27.019 1.00 90.31 207 SER A CA 1
ATOM 1571 C C . SER A 1 207 ? -9.973 -0.802 26.088 1.00 90.31 207 SER A C 1
ATOM 1573 O O . SER A 1 207 ? -9.773 0.401 26.175 1.00 90.31 207 SER A O 1
ATOM 1575 N N . ALA A 1 208 ? -9.411 -1.553 25.140 1.00 88.69 208 ALA A N 1
ATOM 1576 C CA . ALA A 1 208 ? -8.447 -1.029 24.185 1.00 88.69 208 ALA A CA 1
ATOM 1577 C C . ALA A 1 208 ? -9.020 0.090 23.304 1.00 88.69 208 ALA A C 1
ATOM 1579 O O . ALA A 1 208 ? -8.294 1.019 22.971 1.00 88.69 208 ALA A O 1
ATOM 1580 N N . LEU A 1 209 ? -10.294 0.008 22.911 1.00 88.50 209 LEU A N 1
ATOM 1581 C CA . LEU A 1 209 ? -10.971 1.058 22.149 1.00 88.50 209 LEU A CA 1
ATOM 1582 C C . LEU A 1 209 ? -11.285 2.287 23.013 1.00 88.50 209 LEU A C 1
ATOM 1584 O O . LEU A 1 209 ? -11.168 3.406 22.520 1.00 88.50 209 LEU A O 1
ATOM 1588 N N . LEU A 1 210 ? -11.633 2.104 24.289 1.00 89.44 210 LEU A N 1
ATOM 1589 C CA . LEU A 1 210 ? -11.812 3.219 25.225 1.00 89.44 210 LEU A CA 1
ATOM 1590 C C . LEU A 1 210 ? -10.500 3.984 25.450 1.00 89.44 210 LEU A C 1
ATOM 1592 O O . LEU A 1 210 ? -10.514 5.208 25.385 1.00 89.44 210 LEU A O 1
ATOM 1596 N N . ASP A 1 211 ? -9.362 3.291 25.564 1.00 90.31 211 ASP A N 1
ATOM 1597 C CA . ASP A 1 211 ? -8.043 3.940 25.668 1.00 90.31 211 ASP A CA 1
ATOM 1598 C C . ASP A 1 211 ? -7.749 4.855 24.458 1.00 90.31 211 ASP A C 1
ATOM 1600 O O . ASP A 1 211 ? -7.092 5.895 24.579 1.00 90.31 211 ASP A O 1
ATOM 1604 N N . ILE A 1 212 ? -8.228 4.470 23.268 1.00 87.25 212 ILE A N 1
ATOM 1605 C CA . ILE A 1 212 ? -8.113 5.276 22.046 1.00 87.25 212 ILE A CA 1
ATOM 1606 C C . ILE A 1 212 ? -9.006 6.511 22.131 1.00 87.25 212 ILE A C 1
ATOM 1608 O O . ILE A 1 212 ? -8.539 7.600 21.802 1.00 87.25 212 ILE A O 1
ATOM 1612 N N . VAL A 1 213 ? -10.257 6.366 22.581 1.00 84.19 213 VAL A N 1
ATOM 1613 C CA . VAL A 1 213 ? -11.159 7.510 22.800 1.00 84.19 213 VAL A CA 1
ATOM 1614 C C . VAL A 1 213 ? -10.524 8.500 23.773 1.00 84.19 213 VAL A C 1
ATOM 1616 O O . VAL A 1 213 ? -10.400 9.675 23.432 1.00 84.19 213 VAL A O 1
ATOM 1619 N N . ASP A 1 214 ? -10.047 8.025 24.924 1.00 84.38 214 ASP A N 1
ATOM 1620 C CA . ASP A 1 214 ? -9.402 8.858 25.942 1.00 84.38 214 ASP A CA 1
ATOM 1621 C C . ASP A 1 214 ? -8.191 9.605 25.368 1.00 84.38 214 ASP A C 1
ATOM 1623 O O . ASP A 1 214 ? -8.039 10.812 25.561 1.00 84.38 214 ASP A O 1
ATOM 1627 N N . SER A 1 215 ? -7.356 8.911 24.590 1.00 82.88 215 SER A N 1
ATOM 1628 C CA . SER A 1 215 ? -6.191 9.513 23.935 1.00 82.88 215 SER A CA 1
ATOM 1629 C C . SER A 1 215 ? -6.582 10.608 22.942 1.00 82.88 215 SER A C 1
ATOM 1631 O O . SER A 1 215 ? -5.953 11.664 22.903 1.00 82.88 215 SER A O 1
ATOM 1633 N N . LEU A 1 216 ? -7.625 10.387 22.142 1.00 77.31 216 LEU A N 1
ATOM 1634 C CA . LEU A 1 216 ? -8.083 11.379 21.175 1.00 77.31 216 LEU A CA 1
ATOM 1635 C C . LEU A 1 216 ? -8.728 12.601 21.858 1.00 77.31 216 LEU A C 1
ATOM 1637 O O . LEU A 1 216 ? -8.515 13.723 21.397 1.00 77.31 216 LEU A O 1
ATOM 1641 N N . VAL A 1 217 ? -9.451 12.410 22.972 1.00 76.12 217 VAL A N 1
ATOM 1642 C CA . VAL A 1 217 ? -9.970 13.510 23.810 1.00 76.12 217 VAL A CA 1
ATOM 1643 C C . VAL A 1 217 ? -8.819 14.339 24.377 1.00 76.12 217 VAL A C 1
ATOM 1645 O O . VAL A 1 217 ? -8.821 15.562 24.253 1.00 76.12 217 VAL A O 1
ATOM 1648 N N . LEU A 1 218 ? -7.798 13.690 24.946 1.00 75.88 218 LEU A N 1
ATOM 1649 C CA . LEU A 1 218 ? -6.624 14.371 25.506 1.00 75.88 218 LEU A CA 1
ATOM 1650 C C . LEU A 1 218 ? -5.850 15.181 24.459 1.00 75.88 218 LEU A C 1
ATOM 1652 O O . LEU A 1 218 ? -5.298 16.234 24.774 1.00 75.88 218 LEU A O 1
ATOM 1656 N N . LEU A 1 219 ? -5.822 14.706 23.213 1.00 69.69 219 LEU A N 1
ATOM 1657 C CA . LEU A 1 219 ? -5.192 15.397 22.088 1.00 69.69 219 LEU A CA 1
ATOM 1658 C C . LEU A 1 219 ? -6.065 16.515 21.492 1.00 69.69 219 LEU A C 1
ATOM 1660 O O . LEU A 1 219 ? -5.621 17.199 20.568 1.00 69.69 219 LEU A O 1
ATOM 1664 N N . GLY A 1 220 ? -7.283 16.725 22.006 1.00 63.34 220 GLY A N 1
ATOM 1665 C CA . GLY A 1 220 ? -8.217 17.733 21.504 1.00 63.34 220 GLY A CA 1
ATOM 1666 C C . GLY A 1 220 ? -8.677 17.454 20.072 1.00 63.34 220 GLY A C 1
ATOM 1667 O O . GLY A 1 220 ? -8.870 18.390 19.292 1.00 63.34 220 GLY A O 1
ATOM 1668 N N . ALA A 1 221 ? -8.793 16.176 19.691 1.00 61.50 221 ALA A N 1
ATOM 1669 C CA . ALA A 1 221 ? -9.252 15.792 18.364 1.00 61.50 221 ALA A CA 1
ATOM 1670 C C . ALA A 1 221 ? -10.693 16.288 18.133 1.00 61.50 221 ALA A C 1
ATOM 1672 O O . ALA A 1 221 ? -11.623 15.925 18.856 1.00 61.50 221 ALA A O 1
ATOM 1673 N N . TYR A 1 222 ? -10.868 17.139 17.118 1.00 54.94 222 TYR A N 1
ATOM 1674 C CA . TYR A 1 222 ? -12.158 17.734 16.754 1.00 54.94 222 TYR A CA 1
ATOM 1675 C C . TYR A 1 222 ? -13.210 16.651 16.450 1.00 54.94 222 TYR A C 1
ATOM 1677 O O . TYR A 1 222 ? -12.956 15.748 15.656 1.00 54.94 222 TYR A O 1
ATOM 1685 N N . GLY A 1 223 ? -14.404 16.774 17.043 1.00 53.56 223 GLY A N 1
ATOM 1686 C CA . GLY A 1 223 ? -15.581 15.940 16.745 1.00 53.56 223 GLY A CA 1
ATOM 1687 C C . GLY A 1 223 ? -15.892 14.819 17.747 1.00 53.56 223 GLY A C 1
ATOM 1688 O O . GLY A 1 223 ? -16.966 14.227 17.669 1.00 53.56 223 GLY A O 1
ATOM 1689 N N . ILE A 1 224 ? -15.013 14.537 18.715 1.00 56.34 224 ILE A N 1
ATOM 1690 C CA . ILE A 1 224 ? -15.268 13.482 19.715 1.00 56.34 224 ILE A CA 1
ATOM 1691 C C . ILE A 1 224 ? -16.261 13.919 20.785 1.00 56.34 224 ILE A C 1
ATOM 1693 O O . ILE A 1 224 ? -17.130 13.135 21.153 1.00 56.34 224 ILE A O 1
ATOM 1697 N N . GLU A 1 225 ? -16.177 15.165 21.244 1.00 56.44 225 GLU A N 1
ATOM 1698 C CA . GLU A 1 225 ? -17.114 15.704 22.236 1.00 56.44 225 GLU A CA 1
ATOM 1699 C C . GLU A 1 225 ? -18.562 15.651 21.710 1.00 56.44 225 GLU A C 1
ATOM 1701 O O . GLU A 1 225 ? -19.444 15.127 22.388 1.00 56.44 225 GLU A O 1
ATOM 1706 N N . GLU A 1 226 ? -18.793 16.050 20.452 1.00 58.88 226 GLU A N 1
ATOM 1707 C CA . GLU A 1 226 ? -20.113 15.960 19.803 1.00 58.88 226 GLU A CA 1
ATOM 1708 C C . GLU A 1 226 ? -20.584 14.508 19.594 1.00 58.88 226 GLU A C 1
ATOM 1710 O O . GLU A 1 226 ? -21.764 14.205 19.785 1.00 58.88 226 GLU A O 1
ATOM 1715 N N . ALA A 1 227 ? -19.686 13.587 19.223 1.00 59.66 227 ALA A N 1
ATOM 1716 C CA . ALA A 1 227 ? -20.039 12.182 19.008 1.00 59.66 227 ALA A CA 1
ATOM 1717 C C . ALA A 1 227 ? -20.380 11.446 20.321 1.00 59.66 227 ALA A C 1
ATOM 1719 O O . ALA A 1 227 ? -21.284 10.602 20.350 1.00 59.66 227 ALA A O 1
ATOM 1720 N N . ILE A 1 228 ? -19.697 11.786 21.420 1.00 60.22 228 ILE A N 1
ATOM 1721 C CA . ILE A 1 228 ? -19.994 11.271 22.764 1.00 60.22 228 ILE A CA 1
ATOM 1722 C C . ILE A 1 228 ? -21.358 11.785 23.240 1.00 60.22 228 ILE A C 1
ATOM 1724 O O . ILE A 1 228 ? -22.171 10.993 23.718 1.00 60.22 228 ILE A O 1
ATOM 1728 N N . GLU A 1 229 ? -21.657 13.076 23.058 1.00 61.44 229 GLU A N 1
ATOM 1729 C CA . GLU A 1 229 ? -22.959 13.652 23.427 1.00 61.44 229 GLU A CA 1
ATOM 1730 C C . GLU A 1 229 ? -24.135 13.017 22.669 1.00 61.44 229 GLU A C 1
ATOM 1732 O O . GLU A 1 229 ? -25.216 12.841 23.236 1.00 61.44 229 GLU A O 1
ATOM 1737 N N . GLN A 1 230 ? -23.937 12.640 21.403 1.00 61.56 230 GLN A N 1
ATOM 1738 C CA . GLN A 1 230 ? -24.955 11.937 20.614 1.00 61.56 230 GLN A CA 1
ATOM 1739 C C . GLN A 1 230 ? -25.147 10.481 21.049 1.00 61.56 230 GLN A C 1
ATOM 1741 O O . GLN A 1 230 ? -26.268 9.985 20.998 1.00 61.56 230 GLN A O 1
ATOM 1746 N N . SER A 1 231 ? -24.082 9.810 21.496 1.00 55.19 231 SER A N 1
ATOM 1747 C CA . SER A 1 231 ? -24.123 8.404 21.931 1.00 55.19 231 SER A CA 1
ATOM 1748 C C . SER A 1 231 ? -24.693 8.221 23.346 1.00 55.19 231 SER A C 1
ATOM 1750 O O . SER A 1 231 ? -25.059 7.111 23.723 1.00 55.19 231 SER A O 1
ATOM 1752 N N . ALA A 1 232 ? -24.753 9.295 24.140 1.00 54.62 232 ALA A N 1
ATOM 1753 C CA . ALA A 1 232 ? -25.292 9.305 25.502 1.00 54.62 232 ALA A CA 1
ATOM 1754 C C . ALA A 1 232 ? -26.812 9.583 25.581 1.00 54.62 232 ALA A C 1
ATOM 1756 O O . ALA A 1 232 ? -27.353 9.670 26.687 1.00 54.62 232 ALA A O 1
ATOM 1757 N N . ARG A 1 233 ? -27.493 9.749 24.438 1.00 42.16 233 ARG A N 1
ATOM 1758 C CA . ARG A 1 233 ? -28.955 9.911 24.327 1.00 42.16 233 ARG A CA 1
ATOM 1759 C C . ARG A 1 233 ? -29.624 8.627 23.858 1.00 42.16 233 ARG A C 1
ATOM 1761 O O . ARG A 1 233 ? -30.747 8.377 24.348 1.00 42.16 233 ARG A O 1
#